Protein AF-A0A957P0T2-F1 (afdb_monomer)

Nearest PDB structures (foldseek):
  8tl0-assembly1_D  TM=8.606E-01  e=1.252E-02  Haliangium ochraceum
  8tl0-assembly1_C  TM=8.293E-01  e=1.173E-02  Haliangium ochraceum
  8tl0-assembly1_B  TM=8.306E-01  e=1.851E-02  Haliangium ochraceum
  8tl0-assembly1_A  TM=8.305E-01  e=2.251E-02  Haliangium ochraceum
  2p2c-assembly1_A  TM=4.752E-01  e=3.395E+00  Homo sapiens

Foldseek 3Di:
DDDDPDPVVVVLQVLQCVVLCVVCPDVSVVVVVVVQVVQVVVVAAAEAEDECVVPVVCVPDPLQSNADPVVGGRQCVDPRYHYYYDDPDPDDDDPDDDDFQQEEEEAEDFDPDPPDDGDPSVVVVVVVCVVCVVCVVVRNYDYDYQPDNDPVSVVVVCVVDPHDHYHYHDDDDDDDD

pLDDT: mean 87.26, std 12.0, range [36.38, 97.25]

Structure (mmCIF, N/CA/C/O backbone):
data_AF-A0A957P0T2-F1
#
_entry.id   AF-A0A957P0T2-F1
#
loop_
_atom_site.group_PDB
_atom_site.id
_atom_site.type_symbol
_atom_site.label_atom_id
_atom_site.label_alt_id
_atom_site.label_comp_id
_atom_site.label_asym_id
_atom_site.label_entity_id
_atom_site.label_seq_id
_atom_site.pdbx_PDB_ins_code
_atom_site.Cartn_x
_atom_site.Cartn_y
_atom_site.Cartn_z
_atom_site.occupancy
_atom_site.B_iso_or_equiv
_atom_site.auth_seq_id
_atom_site.auth_comp_id
_atom_site.auth_asym_id
_atom_site.auth_atom_id
_atom_site.pdbx_PDB_model_num
ATOM 1 N N . MET A 1 1 ? 15.183 8.575 6.238 1.00 36.38 1 MET A N 1
ATOM 2 C CA . MET A 1 1 ? 14.963 9.428 5.049 1.00 36.38 1 MET A CA 1
ATOM 3 C C . MET A 1 1 ? 16.075 9.098 4.054 1.00 36.38 1 MET A C 1
ATOM 5 O O . MET A 1 1 ? 17.221 9.409 4.344 1.00 36.38 1 MET A O 1
ATOM 9 N N . ARG A 1 2 ? 15.806 8.328 2.987 1.00 44.69 2 ARG A N 1
ATOM 10 C CA . ARG A 1 2 ? 16.851 7.905 2.027 1.00 44.69 2 ARG A CA 1
ATOM 11 C C . ARG A 1 2 ? 17.217 9.095 1.132 1.00 44.69 2 ARG A C 1
ATOM 13 O O . ARG A 1 2 ? 16.336 9.644 0.478 1.00 44.69 2 ARG A O 1
ATOM 20 N N . GLN A 1 3 ? 18.480 9.522 1.155 1.00 46.25 3 GLN A N 1
ATOM 21 C CA . GLN A 1 3 ? 18.969 10.659 0.370 1.00 46.25 3 GLN A CA 1
ATOM 22 C C . GLN A 1 3 ? 19.008 10.326 -1.130 1.00 46.25 3 GLN A C 1
ATOM 24 O O . GLN A 1 3 ? 19.421 9.235 -1.535 1.00 46.25 3 GLN A O 1
ATOM 29 N N . ILE A 1 4 ? 18.592 11.296 -1.946 1.00 52.66 4 ILE A N 1
ATOM 30 C CA . ILE A 1 4 ? 18.743 11.294 -3.404 1.00 52.66 4 ILE A CA 1
ATOM 31 C C . ILE A 1 4 ? 20.250 11.248 -3.711 1.00 52.66 4 ILE A C 1
ATOM 33 O O . ILE A 1 4 ? 20.987 12.115 -3.253 1.00 52.66 4 ILE A O 1
ATOM 37 N N . GLY A 1 5 ? 20.704 10.219 -4.437 1.00 61.25 5 GLY A N 1
ATOM 38 C CA . GLY A 1 5 ? 22.125 10.002 -4.765 1.00 61.25 5 GLY A CA 1
ATOM 39 C C . GLY A 1 5 ? 22.894 9.051 -3.835 1.00 61.25 5 GLY A C 1
ATOM 40 O O . GLY A 1 5 ? 24.103 8.908 -3.980 1.00 61.25 5 GLY A O 1
ATOM 41 N N . SER A 1 6 ? 22.218 8.390 -2.894 1.00 79.06 6 SER A N 1
ATOM 42 C CA . SER A 1 6 ? 22.826 7.344 -2.058 1.00 79.06 6 SER A CA 1
ATOM 43 C C . SER A 1 6 ? 23.202 6.085 -2.872 1.00 79.06 6 SER A C 1
ATOM 45 O O . SER A 1 6 ? 22.533 5.782 -3.867 1.00 79.06 6 SER A O 1
ATOM 47 N N . PRO A 1 7 ? 24.244 5.324 -2.477 1.00 82.12 7 PRO A N 1
ATOM 48 C CA . PRO A 1 7 ? 24.621 4.077 -3.153 1.00 82.12 7 PRO A CA 1
ATOM 49 C C . PRO A 1 7 ? 23.475 3.053 -3.177 1.00 82.12 7 PRO A C 1
ATOM 51 O O . PRO A 1 7 ? 23.324 2.313 -4.147 1.00 82.12 7 PRO A O 1
ATOM 54 N N . GLU A 1 8 ? 22.603 3.065 -2.169 1.00 86.75 8 GLU A N 1
ATOM 55 C CA . GLU A 1 8 ? 21.390 2.249 -2.123 1.00 86.75 8 GLU A CA 1
ATOM 56 C C . GLU A 1 8 ? 20.382 2.644 -3.210 1.00 86.75 8 GLU A C 1
ATOM 58 O O . GLU A 1 8 ? 19.729 1.776 -3.788 1.00 86.75 8 GLU A O 1
ATOM 63 N N . MET A 1 9 ? 20.258 3.940 -3.516 1.00 86.56 9 MET A N 1
ATOM 64 C CA . MET A 1 9 ? 19.399 4.418 -4.603 1.00 86.56 9 MET A CA 1
ATOM 65 C C . MET A 1 9 ? 19.949 3.997 -5.967 1.00 86.56 9 MET A C 1
ATOM 67 O O . MET A 1 9 ? 19.186 3.541 -6.813 1.00 86.56 9 MET A O 1
ATOM 71 N N . ALA A 1 10 ? 21.265 4.102 -6.173 1.00 89.62 10 ALA A N 1
ATOM 72 C CA . ALA A 1 10 ? 21.902 3.652 -7.409 1.00 89.62 10 ALA A CA 1
ATOM 73 C C . ALA A 1 10 ? 21.715 2.139 -7.620 1.00 89.62 10 ALA A C 1
ATOM 75 O O . ALA A 1 10 ? 21.344 1.707 -8.710 1.00 89.62 10 ALA A O 1
ATOM 76 N N . ALA A 1 11 ? 21.879 1.340 -6.559 1.00 92.38 11 ALA A N 1
ATOM 77 C CA . ALA A 1 11 ? 21.609 -0.095 -6.600 1.00 92.38 11 ALA A CA 1
ATOM 78 C C . ALA A 1 11 ? 20.136 -0.396 -6.933 1.00 92.38 11 ALA A C 1
ATOM 80 O O . ALA A 1 11 ? 19.857 -1.257 -7.768 1.00 92.38 11 ALA A O 1
ATOM 81 N N . ALA A 1 12 ? 19.192 0.343 -6.338 1.00 92.75 12 ALA A N 1
ATOM 82 C CA . ALA A 1 12 ? 17.767 0.202 -6.633 1.00 92.75 12 ALA A CA 1
ATOM 83 C C . ALA A 1 12 ? 17.428 0.572 -8.087 1.00 92.75 12 ALA A C 1
ATOM 85 O O . ALA A 1 12 ? 16.645 -0.130 -8.721 1.00 92.75 12 ALA A O 1
ATOM 86 N N . GLN A 1 13 ? 18.031 1.631 -8.637 1.00 94.69 13 GLN A N 1
ATOM 87 C CA . GLN A 1 13 ? 17.855 2.016 -10.041 1.00 94.69 13 GLN A CA 1
ATOM 88 C C . GLN A 1 13 ? 18.429 0.966 -10.994 1.00 94.69 13 GLN A C 1
ATOM 90 O O . GLN A 1 13 ? 17.770 0.604 -11.962 1.00 94.69 13 GLN A O 1
ATOM 95 N N . GLN A 1 14 ? 19.623 0.437 -10.713 1.00 95.44 14 GLN A N 1
ATOM 96 C CA . GLN A 1 14 ? 20.255 -0.580 -11.555 1.00 95.44 14 GLN A CA 1
ATOM 97 C C . GLN A 1 14 ? 19.461 -1.893 -11.557 1.00 95.44 14 GLN A C 1
ATOM 99 O O . GLN A 1 14 ? 19.170 -2.452 -12.619 1.00 95.44 14 GLN A O 1
ATOM 104 N N . PHE A 1 15 ? 19.073 -2.369 -10.370 1.00 95.81 15 PHE A N 1
ATOM 105 C CA . PHE A 1 15 ? 18.194 -3.528 -10.232 1.00 95.81 15 PHE A CA 1
ATOM 106 C C . PHE A 1 15 ? 16.857 -3.280 -10.941 1.00 95.81 15 PHE A C 1
ATOM 108 O O . PHE A 1 15 ? 16.389 -4.104 -11.724 1.00 95.81 15 PHE A O 1
ATOM 115 N N . GLY A 1 16 ? 16.271 -2.109 -10.699 1.00 96.00 16 GLY A N 1
ATOM 116 C CA . GLY A 1 16 ? 14.993 -1.691 -11.243 1.00 96.00 16 GLY A CA 1
ATOM 117 C C . GLY A 1 16 ? 14.950 -1.600 -12.761 1.00 96.00 16 GLY A C 1
ATOM 118 O O . GLY A 1 16 ? 13.964 -2.019 -13.364 1.00 96.00 16 GLY A O 1
ATOM 119 N N . ALA A 1 17 ? 16.020 -1.088 -13.373 1.00 96.12 17 ALA A N 1
ATOM 120 C CA . ALA A 1 17 ? 16.176 -1.007 -14.821 1.00 96.12 17 ALA A CA 1
ATOM 121 C C . ALA A 1 17 ? 16.253 -2.409 -15.430 1.00 96.12 17 ALA A C 1
ATOM 123 O O . ALA A 1 17 ? 15.542 -2.711 -16.383 1.00 96.12 17 ALA A O 1
ATOM 124 N N . THR A 1 18 ? 17.037 -3.296 -14.807 1.00 96.25 18 THR A N 1
ATOM 125 C CA . THR A 1 18 ? 17.137 -4.699 -15.228 1.00 96.25 18 THR A CA 1
ATOM 126 C C . THR A 1 18 ? 15.769 -5.382 -15.153 1.00 96.25 18 THR A C 1
ATOM 128 O O . THR A 1 18 ? 15.339 -6.017 -16.112 1.00 96.25 18 THR A O 1
ATOM 131 N N . LEU A 1 19 ? 15.041 -5.214 -14.042 1.00 95.50 19 LEU A N 1
ATOM 132 C CA . LEU A 1 19 ? 13.692 -5.760 -13.886 1.00 95.50 19 LEU A CA 1
ATOM 133 C C . LEU A 1 19 ? 12.727 -5.192 -14.939 1.00 95.50 19 LEU A C 1
ATOM 135 O O . LEU A 1 19 ? 11.947 -5.941 -15.524 1.00 95.50 19 LEU A O 1
ATOM 139 N N . PHE A 1 20 ? 12.793 -3.887 -15.209 1.00 95.25 20 PHE A N 1
ATOM 140 C CA . PHE A 1 20 ? 11.969 -3.233 -16.221 1.00 95.25 20 PHE A CA 1
ATOM 141 C C . PHE A 1 20 ? 12.231 -3.805 -17.617 1.00 95.25 20 PHE A C 1
ATOM 143 O O . PHE A 1 20 ? 11.281 -4.144 -18.317 1.00 95.25 20 PHE A O 1
ATOM 150 N N . GLU A 1 21 ? 13.492 -3.971 -18.011 1.00 94.25 21 GLU A N 1
ATOM 151 C CA . GLU A 1 21 ? 13.865 -4.544 -19.308 1.00 94.25 21 GLU A CA 1
ATOM 152 C C . GLU A 1 21 ? 13.378 -5.988 -19.471 1.00 94.25 21 GLU A C 1
ATOM 154 O O . GLU A 1 21 ? 12.895 -6.352 -20.543 1.00 94.25 21 GLU A O 1
ATOM 159 N N . GLN A 1 22 ? 13.434 -6.800 -18.408 1.00 94.19 22 GLN A N 1
ATOM 160 C CA . GLN A 1 22 ? 12.911 -8.171 -18.440 1.00 94.19 22 GLN A CA 1
ATOM 161 C C . GLN A 1 22 ? 11.385 -8.212 -18.601 1.00 94.19 22 GLN A C 1
ATOM 163 O O . GLN A 1 22 ? 10.859 -9.079 -19.296 1.00 94.19 22 GLN A O 1
ATOM 168 N N . VAL A 1 23 ? 10.661 -7.275 -17.983 1.00 92.75 23 VAL A N 1
ATOM 169 C CA . VAL A 1 23 ? 9.189 -7.225 -18.038 1.00 92.75 23 VAL A CA 1
ATOM 170 C C . VAL A 1 23 ? 8.684 -6.603 -19.337 1.00 92.75 23 VAL A C 1
ATOM 172 O O . VAL A 1 23 ? 7.712 -7.078 -19.922 1.00 92.75 23 VAL A O 1
ATOM 175 N N . PHE A 1 24 ? 9.324 -5.525 -19.784 1.00 93.62 24 PHE A N 1
ATOM 176 C CA . PHE A 1 24 ? 8.878 -4.710 -20.910 1.00 93.62 24 PHE A CA 1
ATOM 177 C C . PHE A 1 24 ? 9.702 -4.948 -22.182 1.00 93.62 24 PHE A C 1
ATOM 179 O O . PHE A 1 24 ? 9.611 -4.164 -23.116 1.00 93.62 24 PHE A O 1
ATOM 186 N N . GLY A 1 25 ? 10.467 -6.034 -22.280 1.00 90.69 25 GLY A N 1
ATOM 187 C CA . GLY A 1 25 ? 11.346 -6.297 -23.421 1.00 90.69 25 GLY A CA 1
ATOM 188 C C . GLY A 1 25 ? 10.691 -6.122 -24.804 1.00 90.69 25 GLY A C 1
ATOM 189 O O . GLY A 1 25 ? 9.582 -6.592 -25.078 1.00 90.69 25 GLY A O 1
ATOM 190 N N . GLY A 1 26 ? 11.408 -5.446 -25.705 1.00 90.62 26 GLY A N 1
ATOM 191 C CA . GLY A 1 26 ? 11.041 -5.322 -27.115 1.00 90.62 26 GLY A CA 1
ATOM 192 C C . GLY A 1 26 ? 9.716 -4.570 -27.353 1.00 90.62 26 GLY A C 1
ATOM 193 O O . GLY A 1 26 ? 9.524 -3.477 -26.818 1.00 90.62 26 GLY A O 1
ATOM 194 N N . PRO A 1 27 ? 8.784 -5.109 -28.168 1.00 93.75 27 PRO A N 1
ATOM 195 C CA . PRO A 1 27 ? 7.541 -4.414 -28.526 1.00 93.75 27 PRO A CA 1
ATOM 196 C C . PRO A 1 27 ? 6.642 -4.042 -27.338 1.00 93.75 27 PRO A C 1
ATOM 198 O O . PRO A 1 27 ? 5.800 -3.147 -27.465 1.00 93.75 27 PRO A O 1
ATOM 201 N N . VAL A 1 28 ? 6.800 -4.719 -26.196 1.00 94.12 28 VAL A N 1
ATOM 202 C CA . VAL A 1 28 ? 5.997 -4.483 -24.991 1.00 94.12 28 VAL A CA 1
ATOM 203 C C . VAL A 1 28 ? 6.292 -3.101 -24.404 1.00 94.12 28 VAL A C 1
ATOM 205 O O . VAL A 1 28 ? 5.344 -2.375 -24.111 1.00 94.12 28 VAL A O 1
ATOM 208 N N . GLN A 1 29 ? 7.559 -2.681 -24.324 1.00 93.12 29 GLN A N 1
ATOM 209 C CA . GLN A 1 29 ? 7.949 -1.338 -23.873 1.00 93.12 29 GLN A CA 1
ATOM 210 C C . GLN A 1 29 ? 7.328 -0.262 -24.758 1.00 93.12 29 GLN A C 1
ATOM 212 O O . GLN A 1 29 ? 6.685 0.656 -24.254 1.00 93.12 29 GLN A O 1
ATOM 217 N N . SER A 1 30 ? 7.435 -0.403 -26.084 1.00 92.44 30 SER A N 1
ATOM 218 C CA . SER A 1 30 ? 6.837 0.561 -27.013 1.00 92.44 30 SER A CA 1
ATOM 219 C C . SER A 1 30 ? 5.313 0.624 -26.875 1.00 92.44 30 SER A C 1
ATOM 221 O O . SER A 1 30 ? 4.724 1.700 -26.947 1.00 92.44 30 SER A O 1
ATOM 223 N N . CYS A 1 31 ? 4.654 -0.520 -26.672 1.00 94.88 31 CYS A N 1
ATOM 224 C CA . CYS A 1 31 ? 3.215 -0.571 -26.426 1.00 94.88 31 CYS A CA 1
ATOM 225 C C . CYS A 1 31 ? 2.838 0.118 -25.106 1.00 94.88 31 CYS A C 1
ATOM 227 O O . CYS A 1 31 ? 1.886 0.902 -25.068 1.00 94.88 31 CYS A O 1
ATOM 229 N N . PHE A 1 32 ? 3.606 -0.130 -24.046 1.00 93.31 32 PHE A N 1
ATOM 230 C CA . PHE A 1 32 ? 3.415 0.480 -22.737 1.00 93.31 32 PHE A CA 1
ATOM 231 C C . PHE A 1 32 ? 3.559 2.004 -22.799 1.00 93.31 32 PHE A C 1
ATOM 233 O O . PHE A 1 32 ? 2.645 2.712 -22.378 1.00 93.31 32 PHE A O 1
ATOM 240 N N . HIS A 1 33 ? 4.634 2.518 -23.403 1.00 92.31 33 HIS A N 1
ATOM 241 C CA . HIS A 1 33 ? 4.849 3.961 -23.558 1.00 92.31 33 HIS A CA 1
ATOM 242 C C . HIS A 1 33 ? 3.744 4.629 -24.382 1.00 92.31 33 HIS A C 1
ATOM 244 O O . HIS A 1 33 ? 3.163 5.612 -23.930 1.00 92.31 33 HIS A O 1
ATOM 250 N N . ARG A 1 34 ? 3.340 4.037 -25.515 1.00 93.94 34 ARG A N 1
ATOM 251 C CA . ARG A 1 34 ? 2.195 4.550 -26.293 1.00 93.94 34 ARG A CA 1
ATOM 252 C C . ARG A 1 34 ? 0.893 4.555 -25.494 1.00 93.94 34 ARG A C 1
ATOM 254 O O . ARG A 1 34 ? 0.106 5.490 -25.613 1.00 93.94 34 ARG A O 1
ATOM 261 N N . SER A 1 35 ? 0.663 3.528 -24.677 1.00 94.69 35 SER A N 1
ATOM 262 C CA . SER A 1 35 ? -0.524 3.450 -23.819 1.00 94.69 35 SER A CA 1
ATOM 263 C C . SER A 1 35 ? -0.524 4.556 -22.762 1.00 94.69 35 SER A C 1
ATOM 265 O O . SER A 1 35 ? -1.571 5.151 -22.505 1.00 94.69 35 SER A O 1
ATOM 267 N N . LEU A 1 36 ? 0.639 4.862 -22.175 1.00 92.44 36 LEU A N 1
ATOM 268 C CA . LEU A 1 36 ? 0.795 5.979 -21.241 1.00 92.44 36 LEU A CA 1
ATOM 269 C C . LEU A 1 36 ? 0.493 7.319 -21.913 1.00 92.44 36 LEU A C 1
ATOM 271 O O . LEU A 1 36 ? -0.276 8.107 -21.366 1.00 92.44 36 LEU A O 1
ATOM 275 N N . ASP A 1 37 ? 1.052 7.566 -23.096 1.00 92.62 37 ASP A N 1
ATOM 276 C CA . ASP A 1 37 ? 0.844 8.821 -23.822 1.00 92.62 37 ASP A CA 1
ATOM 277 C C . ASP A 1 37 ? -0.624 9.015 -24.207 1.00 92.62 37 ASP A C 1
ATOM 279 O O . ASP A 1 37 ? -1.201 10.078 -23.967 1.00 92.62 37 ASP A O 1
ATOM 283 N N . GLN A 1 38 ? -1.268 7.964 -24.719 1.00 96.12 38 GLN A N 1
ATOM 284 C CA . GLN A 1 38 ? -2.686 7.999 -25.062 1.00 96.12 38 GLN A CA 1
ATOM 285 C C . GLN A 1 38 ? -3.574 8.225 -23.828 1.00 96.12 38 GLN A C 1
ATOM 287 O O . GLN A 1 38 ? -4.517 9.015 -23.885 1.00 96.12 38 GLN A O 1
ATOM 292 N N . ALA A 1 39 ? -3.290 7.559 -22.704 1.00 95.06 39 ALA A N 1
ATOM 293 C CA . ALA A 1 39 ? -4.052 7.753 -21.472 1.00 95.06 39 ALA A CA 1
ATOM 294 C C . ALA A 1 39 ? -3.896 9.184 -20.933 1.00 95.06 39 ALA A C 1
ATOM 296 O O . ALA A 1 39 ? -4.894 9.815 -20.578 1.00 95.06 39 ALA A O 1
ATOM 297 N N . ARG A 1 40 ? -2.671 9.728 -20.953 1.00 91.44 40 ARG A N 1
ATOM 298 C CA . ARG A 1 40 ? -2.376 11.106 -20.530 1.00 91.44 40 ARG A CA 1
ATOM 299 C C . ARG A 1 40 ? -3.141 12.138 -21.351 1.00 91.44 40 ARG A C 1
ATOM 301 O O . ARG A 1 40 ? -3.724 13.046 -20.766 1.00 91.44 40 ARG A O 1
ATOM 308 N N . GLN A 1 41 ? -3.211 11.974 -22.675 1.00 94.25 41 GLN A N 1
ATOM 309 C CA . GLN A 1 41 ? -3.990 12.861 -23.555 1.00 94.25 41 GLN A CA 1
ATOM 310 C C . GLN A 1 41 ? -5.484 12.900 -23.198 1.00 94.25 41 GLN A C 1
ATOM 312 O O . GLN A 1 41 ? -6.163 13.883 -23.477 1.00 94.25 41 GLN A O 1
ATOM 317 N N . GLN A 1 42 ? -5.996 11.849 -22.557 1.00 94.94 42 GLN A N 1
ATOM 318 C CA . GLN A 1 42 ? -7.388 11.740 -22.119 1.00 94.94 42 GLN A CA 1
ATOM 319 C C . GLN A 1 42 ? -7.582 12.107 -20.638 1.00 94.94 42 GLN A C 1
ATOM 321 O O . GLN A 1 42 ? -8.675 11.915 -20.108 1.00 94.94 42 GLN A O 1
ATOM 326 N N . GLY A 1 43 ? -6.539 12.576 -19.943 1.00 92.81 43 GLY A N 1
ATOM 327 C CA . GLY A 1 43 ? -6.584 12.830 -18.499 1.00 92.81 43 GLY A CA 1
ATOM 328 C C . GLY A 1 43 ? -6.756 11.559 -17.657 1.00 92.81 43 GLY A C 1
ATOM 329 O O . GLY A 1 43 ? -7.306 11.612 -16.559 1.00 92.81 43 GLY A O 1
ATOM 330 N N . ARG A 1 44 ? -6.330 10.398 -18.171 1.00 93.56 44 ARG A N 1
ATOM 331 C CA . ARG A 1 44 ? -6.447 9.082 -17.524 1.00 93.56 44 ARG A CA 1
ATOM 332 C C . ARG A 1 44 ? -5.071 8.496 -17.206 1.00 93.56 44 ARG A C 1
ATOM 334 O O . ARG A 1 44 ? -4.045 8.947 -17.705 1.00 93.56 44 ARG A O 1
ATOM 341 N N . GLY A 1 45 ? -5.066 7.461 -16.370 1.00 91.75 45 GLY A N 1
ATOM 342 C CA . GLY A 1 45 ? -3.884 6.665 -16.038 1.00 91.75 45 GLY A CA 1
ATOM 343 C C . GLY A 1 45 ? -3.909 5.260 -16.645 1.00 91.75 45 GLY A C 1
ATOM 344 O O . GLY A 1 45 ? -4.959 4.782 -17.085 1.00 91.75 45 GLY A O 1
ATOM 345 N N . VAL A 1 46 ? -2.763 4.579 -1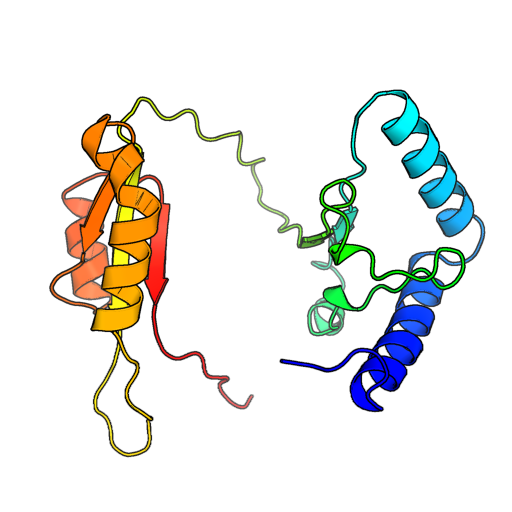6.617 1.00 92.62 46 VAL A N 1
ATOM 346 C CA . VAL A 1 46 ? -2.613 3.168 -17.007 1.00 92.62 46 VAL A CA 1
ATOM 347 C C . VAL A 1 46 ? -2.301 2.345 -15.765 1.00 92.62 46 VAL A C 1
ATOM 349 O O . VAL A 1 46 ? -1.222 2.436 -15.195 1.00 92.62 46 VAL A O 1
ATOM 352 N N . ARG A 1 47 ? -3.234 1.493 -15.343 1.00 91.56 47 ARG A N 1
ATOM 353 C CA . ARG A 1 47 ? -3.014 0.595 -14.203 1.00 91.56 47 ARG A CA 1
ATOM 354 C C . ARG A 1 47 ? -2.256 -0.656 -14.642 1.00 91.56 47 ARG A C 1
ATOM 356 O O . ARG A 1 47 ? -2.771 -1.428 -15.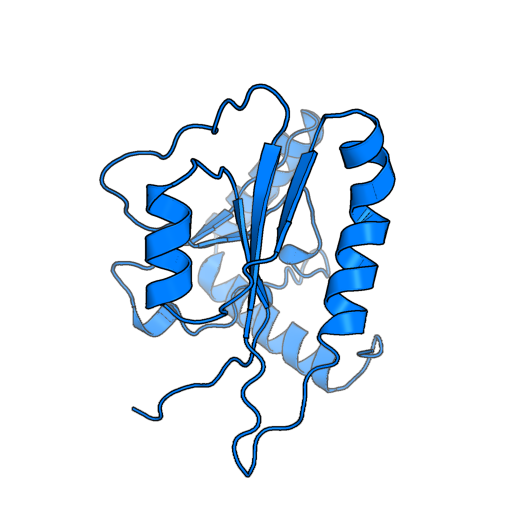449 1.00 91.56 47 ARG A O 1
ATOM 363 N N . LEU A 1 48 ? -1.092 -0.898 -14.044 1.00 90.88 48 LEU A N 1
ATOM 364 C CA . LEU A 1 48 ? -0.316 -2.120 -14.242 1.00 90.88 48 LEU A CA 1
ATOM 365 C C . LEU A 1 48 ? -0.762 -3.188 -13.244 1.00 90.88 48 LEU A C 1
ATOM 367 O O . LEU A 1 48 ? -0.760 -2.968 -12.033 1.00 90.88 48 LEU A O 1
ATOM 371 N N . ARG A 1 49 ? -1.169 -4.353 -13.753 1.00 90.56 49 ARG A N 1
ATOM 372 C CA . ARG A 1 49 ? -1.634 -5.488 -12.946 1.00 90.56 49 ARG A CA 1
ATOM 373 C C . ARG A 1 49 ? -0.664 -6.650 -13.094 1.00 90.56 49 ARG A C 1
ATOM 375 O O . ARG A 1 49 ? -0.564 -7.226 -14.171 1.00 90.56 49 ARG A O 1
ATOM 382 N N . LEU A 1 50 ? 0.003 -7.008 -12.005 1.00 89.12 50 LEU A N 1
ATOM 383 C CA . LEU A 1 50 ? 0.887 -8.166 -11.934 1.00 89.12 50 LEU A CA 1
ATOM 384 C C . LEU A 1 50 ? 0.069 -9.398 -11.567 1.00 89.12 50 LEU A C 1
ATOM 386 O O . LEU A 1 50 ? -0.399 -9.515 -10.435 1.00 89.12 50 LEU A O 1
ATOM 390 N N . ARG A 1 51 ? -0.114 -10.305 -12.522 1.00 89.25 51 ARG A N 1
ATOM 391 C CA . ARG A 1 51 ? -0.730 -11.612 -12.292 1.00 89.25 51 ARG A CA 1
ATOM 392 C C . ARG A 1 51 ? 0.385 -12.648 -12.200 1.00 89.25 51 ARG A C 1
ATOM 394 O O . ARG A 1 51 ? 0.977 -12.991 -13.215 1.00 89.25 51 ARG A O 1
ATOM 401 N N . LEU A 1 52 ? 0.685 -13.089 -10.982 1.00 88.88 52 LEU A N 1
ATOM 402 C CA . LEU A 1 52 ? 1.833 -13.957 -10.684 1.00 88.88 52 LEU A CA 1
ATOM 403 C C . LEU A 1 52 ? 1.415 -15.348 -10.184 1.00 88.88 52 LEU A C 1
ATOM 405 O O . LEU A 1 52 ? 2.265 -16.113 -9.747 1.00 88.88 52 LEU A O 1
ATOM 409 N N . THR A 1 53 ? 0.122 -15.687 -10.248 1.00 84.81 53 THR A N 1
ATOM 410 C CA . THR A 1 53 ? -0.427 -16.966 -9.761 1.00 84.81 53 THR A CA 1
ATOM 411 C C . THR A 1 53 ? 0.303 -18.181 -10.339 1.00 84.81 53 THR A C 1
ATOM 413 O O . THR A 1 53 ? 0.580 -19.130 -9.614 1.00 84.81 53 THR A O 1
ATOM 416 N N . ASP A 1 54 ? 0.667 -18.122 -11.622 1.00 86.31 54 ASP A N 1
ATOM 417 C CA . ASP A 1 54 ? 1.342 -19.215 -12.333 1.00 86.31 54 ASP A CA 1
ATOM 418 C C . ASP A 1 54 ? 2.873 -19.221 -12.124 1.00 86.31 54 ASP A C 1
ATOM 420 O O . ASP A 1 54 ? 3.568 -20.110 -12.612 1.00 86.31 54 ASP A O 1
ATOM 424 N N . ALA A 1 55 ? 3.417 -18.232 -11.406 1.00 88.19 55 ALA A N 1
ATOM 425 C CA . ALA A 1 55 ? 4.848 -18.061 -11.160 1.00 88.19 55 ALA A CA 1
ATOM 426 C C . ALA A 1 55 ? 5.105 -17.538 -9.731 1.00 88.19 55 ALA A C 1
ATOM 428 O O . ALA A 1 55 ? 5.576 -16.409 -9.552 1.00 88.19 55 ALA A O 1
ATOM 429 N N . PRO A 1 56 ? 4.808 -18.342 -8.690 1.00 83.94 56 PRO A N 1
ATOM 430 C CA . PRO A 1 56 ? 4.836 -17.889 -7.300 1.00 83.94 56 PRO A CA 1
ATOM 431 C C . PRO A 1 56 ? 6.218 -17.400 -6.856 1.00 83.94 56 PRO A C 1
ATOM 433 O O . PRO A 1 56 ? 6.293 -16.453 -6.080 1.00 83.94 56 PRO A O 1
ATOM 436 N N . THR A 1 57 ? 7.300 -17.955 -7.410 1.00 87.56 57 THR A N 1
ATOM 437 C CA . THR A 1 57 ? 8.685 -17.525 -7.144 1.00 87.56 57 THR A CA 1
ATOM 438 C C . THR A 1 57 ? 8.967 -16.073 -7.537 1.00 87.56 57 THR A C 1
ATOM 440 O O . THR A 1 57 ? 9.898 -15.470 -7.016 1.00 87.56 57 THR A O 1
ATOM 443 N N . LEU A 1 58 ? 8.167 -15.482 -8.432 1.00 89.88 58 LEU A N 1
ATOM 444 C CA . LEU A 1 58 ? 8.295 -14.078 -8.826 1.00 89.88 58 LEU A CA 1
ATOM 445 C C . LEU A 1 58 ? 7.549 -13.126 -7.875 1.00 89.88 58 LEU A C 1
ATOM 447 O O . LEU A 1 58 ? 7.675 -11.907 -7.991 1.00 89.88 58 LEU A O 1
ATOM 451 N N . THR A 1 59 ? 6.766 -13.649 -6.928 1.00 86.38 59 THR A N 1
ATOM 452 C CA . THR A 1 59 ? 5.998 -12.841 -5.963 1.00 86.38 59 THR A CA 1
ATOM 453 C C . THR A 1 59 ? 6.909 -12.005 -5.070 1.00 86.38 59 THR A C 1
ATOM 455 O O . THR A 1 59 ? 6.585 -10.845 -4.788 1.00 86.38 59 THR A O 1
ATOM 458 N N . ASP A 1 60 ? 8.053 -12.583 -4.701 1.00 87.25 60 ASP A N 1
ATOM 459 C CA . ASP A 1 60 ? 9.034 -12.019 -3.771 1.00 87.25 60 ASP A CA 1
ATOM 460 C C . ASP A 1 60 ? 9.934 -10.958 -4.411 1.00 87.25 60 ASP A C 1
ATOM 462 O O . ASP A 1 60 ? 10.686 -10.274 -3.715 1.00 87.25 60 ASP A O 1
ATOM 466 N N . LEU A 1 61 ? 9.854 -10.779 -5.734 1.00 91.06 61 LEU A N 1
ATOM 467 C CA . LEU A 1 61 ? 10.570 -9.698 -6.395 1.00 91.06 61 LEU A CA 1
ATOM 468 C C . LEU A 1 61 ? 10.012 -8.334 -5.943 1.00 91.06 61 LEU A C 1
ATOM 470 O O . LEU A 1 61 ? 8.790 -8.165 -5.845 1.00 91.06 61 LEU A O 1
ATOM 474 N N . PRO A 1 62 ? 10.884 -7.338 -5.701 1.00 92.00 62 PRO A N 1
ATOM 475 C CA . PRO A 1 62 ? 10.474 -5.999 -5.294 1.00 92.00 62 PRO A CA 1
ATOM 476 C C . PRO A 1 62 ? 10.012 -5.206 -6.520 1.00 92.00 62 PRO A C 1
ATOM 478 O O . PRO A 1 62 ? 10.725 -4.363 -7.069 1.00 92.00 62 PRO A O 1
ATOM 481 N N . TRP A 1 63 ? 8.808 -5.516 -6.995 1.00 93.00 63 TRP A N 1
ATOM 482 C CA . TRP A 1 63 ? 8.207 -4.905 -8.182 1.00 93.00 63 TRP A CA 1
ATOM 483 C C . TRP A 1 63 ? 8.076 -3.383 -8.087 1.00 93.00 63 TRP A C 1
ATOM 485 O O . TRP A 1 63 ? 8.022 -2.700 -9.109 1.00 93.00 63 TRP A O 1
ATOM 495 N N . GLU A 1 64 ? 8.064 -2.839 -6.871 1.00 91.69 64 GLU A N 1
ATOM 496 C CA . GLU A 1 64 ? 8.126 -1.407 -6.607 1.00 91.69 64 GLU A CA 1
ATOM 497 C C . GLU A 1 64 ? 9.379 -0.727 -7.172 1.00 91.69 64 GLU A C 1
ATOM 499 O O . GLU A 1 64 ? 9.357 0.475 -7.424 1.00 91.69 64 GLU A O 1
ATOM 504 N N . PHE A 1 65 ? 10.450 -1.481 -7.427 1.00 94.31 65 PHE A N 1
ATOM 505 C CA . PHE A 1 65 ? 11.659 -0.955 -8.045 1.00 94.31 65 PHE A CA 1
ATOM 506 C C . PHE A 1 65 ? 11.618 -0.933 -9.569 1.00 94.31 65 PHE A C 1
ATOM 508 O O . PHE A 1 65 ? 12.612 -0.529 -10.153 1.00 94.31 65 PHE A O 1
ATOM 515 N N . LEU A 1 66 ? 10.511 -1.285 -10.237 1.00 94.88 66 LEU A N 1
ATOM 516 C CA . LEU A 1 66 ? 10.391 -1.109 -11.691 1.00 94.88 66 LEU A CA 1
ATOM 517 C C . LEU A 1 66 ? 10.761 0.325 -12.097 1.00 94.88 66 LEU A C 1
ATOM 519 O O . LEU A 1 66 ? 10.029 1.277 -11.808 1.00 94.88 66 LEU A O 1
ATOM 523 N N . PHE A 1 67 ? 11.907 0.460 -12.762 1.00 95.25 67 PHE A N 1
ATOM 524 C CA . PHE A 1 67 ? 12.521 1.740 -13.085 1.00 95.25 67 PHE A CA 1
ATOM 525 C C . PHE A 1 67 ? 12.600 1.902 -14.597 1.00 95.25 67 PHE A C 1
ATOM 527 O O . PHE A 1 67 ? 13.285 1.147 -15.284 1.00 95.25 67 PHE A O 1
ATOM 534 N N . ASP A 1 68 ? 11.891 2.900 -15.112 1.00 93.12 68 ASP A N 1
ATOM 535 C CA . ASP A 1 68 ? 11.956 3.260 -16.519 1.00 93.12 68 ASP A CA 1
ATOM 536 C C . ASP A 1 68 ? 13.190 4.136 -16.742 1.00 93.12 68 ASP A C 1
ATOM 538 O O . ASP A 1 68 ? 13.176 5.335 -16.452 1.00 93.12 68 ASP A O 1
ATOM 542 N N . ALA A 1 69 ? 14.265 3.529 -17.247 1.00 91.56 69 ALA A N 1
ATOM 543 C CA . ALA A 1 69 ? 15.526 4.219 -17.500 1.00 91.56 69 ALA A CA 1
ATOM 544 C C . ALA A 1 69 ? 15.412 5.303 -18.585 1.00 91.56 69 ALA A C 1
ATOM 546 O O . ALA A 1 69 ? 16.123 6.303 -18.518 1.00 91.56 69 ALA A O 1
ATOM 547 N N . VAL A 1 70 ? 14.493 5.151 -19.548 1.00 88.94 70 VAL A N 1
ATOM 548 C CA . VAL A 1 70 ? 14.269 6.146 -20.612 1.00 88.94 70 VAL A CA 1
ATOM 549 C C . VAL A 1 70 ? 13.684 7.426 -20.022 1.00 88.94 70 VAL A C 1
ATOM 551 O O . VAL A 1 70 ? 14.085 8.529 -20.386 1.00 88.94 70 VAL A O 1
ATOM 554 N N . HIS A 1 71 ? 12.759 7.278 -19.076 1.00 88.31 71 HIS A N 1
ATOM 555 C CA . HIS A 1 71 ? 12.072 8.392 -18.426 1.00 88.31 71 HIS A CA 1
ATOM 556 C C . HIS A 1 71 ? 12.616 8.714 -17.025 1.00 88.31 71 HIS A C 1
ATOM 558 O O . HIS A 1 71 ? 12.004 9.506 -16.308 1.00 88.31 71 HIS A O 1
ATOM 564 N N . ASN A 1 72 ? 13.723 8.084 -16.625 1.00 91.00 72 ASN A N 1
ATOM 565 C CA . ASN A 1 72 ? 14.446 8.279 -15.369 1.00 91.00 72 ASN A CA 1
ATOM 566 C C . ASN A 1 72 ? 13.555 8.322 -14.106 1.00 91.00 72 ASN A C 1
ATOM 568 O O . ASN A 1 72 ? 13.696 9.213 -13.265 1.00 91.00 72 ASN A O 1
ATOM 572 N N . HIS A 1 73 ? 12.610 7.386 -13.963 1.00 91.25 73 HIS A N 1
ATOM 573 C CA . HIS A 1 73 ? 11.747 7.322 -12.775 1.00 91.25 73 HIS A CA 1
ATOM 574 C C . HIS A 1 73 ? 11.296 5.899 -12.428 1.00 91.25 73 HIS A C 1
ATOM 576 O O . HIS A 1 73 ? 11.155 5.034 -13.290 1.00 91.25 73 HIS A O 1
ATOM 582 N N . PHE A 1 74 ? 11.005 5.676 -11.143 1.00 93.38 74 PHE A N 1
ATOM 583 C CA . PHE A 1 74 ? 10.290 4.484 -10.691 1.00 93.38 74 PHE A CA 1
ATOM 584 C C . PHE A 1 74 ? 8.807 4.607 -11.032 1.00 93.38 74 PHE A C 1
ATOM 586 O O . PHE A 1 74 ? 8.184 5.623 -10.716 1.00 93.38 74 PHE A O 1
ATOM 593 N N . LEU A 1 75 ? 8.214 3.561 -11.612 1.00 91.38 75 LEU A N 1
ATOM 594 C CA . LEU A 1 75 ? 6.807 3.589 -12.030 1.00 91.38 75 LEU A CA 1
ATOM 595 C C . LEU A 1 75 ? 5.855 3.881 -10.861 1.00 91.38 75 LEU A C 1
ATOM 597 O O . LEU A 1 75 ? 4.872 4.602 -11.029 1.00 91.38 75 LEU A O 1
ATOM 601 N N . ILE A 1 76 ? 6.186 3.393 -9.660 1.00 88.06 76 ILE A N 1
ATOM 602 C CA . ILE A 1 76 ? 5.391 3.595 -8.439 1.00 88.06 76 ILE A CA 1
ATOM 603 C C . ILE A 1 76 ? 5.272 5.056 -7.994 1.00 88.06 76 ILE A C 1
ATOM 605 O O . ILE A 1 76 ? 4.398 5.374 -7.193 1.00 88.06 76 ILE A O 1
ATOM 609 N N . TYR A 1 77 ? 6.135 5.952 -8.481 1.00 88.88 77 TYR A N 1
ATOM 610 C CA . TYR A 1 77 ? 6.059 7.373 -8.136 1.00 88.88 77 TYR A CA 1
ATOM 611 C C . TYR A 1 77 ? 4.939 8.090 -8.892 1.00 88.88 77 TYR A C 1
ATOM 613 O O . TYR A 1 77 ? 4.580 9.214 -8.545 1.00 88.88 77 TYR A O 1
ATOM 621 N N . SER A 1 78 ? 4.358 7.449 -9.908 1.00 86.38 78 SER A N 1
ATOM 622 C CA . SER A 1 78 ? 3.233 8.000 -10.646 1.00 86.38 78 SER A CA 1
ATOM 623 C C . SER A 1 78 ? 1.902 7.522 -10.074 1.00 86.38 78 SER A C 1
ATOM 625 O O . SER A 1 78 ? 1.552 6.347 -10.161 1.00 86.38 78 SER A O 1
ATOM 627 N N . THR A 1 79 ? 1.081 8.460 -9.601 1.00 84.69 79 THR A N 1
ATOM 628 C CA . THR A 1 79 ? -0.330 8.190 -9.265 1.00 84.69 79 THR A CA 1
ATOM 629 C C . THR A 1 79 ? -1.170 7.813 -10.492 1.00 84.69 79 THR A C 1
ATOM 631 O O . THR A 1 79 ? -2.236 7.215 -10.349 1.00 84.69 79 THR A O 1
ATOM 634 N N . TYR A 1 80 ? -0.682 8.110 -11.701 1.00 86.44 80 TYR A N 1
ATOM 635 C CA . TYR A 1 80 ? -1.309 7.743 -12.971 1.00 86.44 80 TYR A CA 1
ATOM 636 C C . TYR A 1 80 ? -0.910 6.347 -13.458 1.00 86.44 80 TYR A C 1
ATOM 638 O O . TYR A 1 80 ? -1.576 5.816 -14.347 1.00 86.44 80 TYR A O 1
ATOM 646 N N . THR A 1 81 ? 0.118 5.732 -12.868 1.00 90.69 81 THR A N 1
ATOM 647 C CA . THR A 1 81 ? 0.570 4.383 -13.234 1.00 90.69 81 THR A CA 1
ATOM 648 C C . THR A 1 81 ? 0.614 3.458 -12.015 1.00 90.69 81 THR A C 1
ATOM 650 O O . THR A 1 81 ? 1.677 2.955 -11.652 1.00 90.69 81 THR A O 1
ATOM 653 N N . PRO A 1 82 ? -0.528 3.214 -11.339 1.00 90.31 82 PRO A N 1
ATOM 654 C CA . PRO A 1 82 ? -0.535 2.374 -10.152 1.00 90.31 82 PRO A CA 1
ATOM 655 C C . PRO A 1 82 ? -0.170 0.931 -10.510 1.00 90.31 82 PRO A C 1
ATOM 657 O O . PRO A 1 82 ? -0.797 0.311 -11.377 1.00 90.31 82 PRO A O 1
ATOM 660 N N . LEU A 1 83 ? 0.817 0.396 -9.794 1.00 91.19 83 LEU A N 1
ATOM 661 C CA . LEU A 1 83 ? 1.231 -0.999 -9.859 1.00 91.19 83 LEU A CA 1
ATOM 662 C C . LEU A 1 83 ? 0.487 -1.803 -8.792 1.00 91.19 83 LEU A C 1
ATOM 664 O O . LEU A 1 83 ? 0.575 -1.498 -7.604 1.00 91.19 83 LEU A O 1
ATOM 668 N N . VAL A 1 84 ? -0.256 -2.829 -9.204 1.00 88.81 84 VAL A N 1
ATOM 669 C CA . VAL A 1 84 ? -1.035 -3.667 -8.285 1.00 88.81 84 VAL A CA 1
ATOM 670 C C . VAL A 1 84 ? -0.740 -5.147 -8.490 1.00 88.81 84 VAL A C 1
ATOM 672 O O . VAL A 1 84 ? -0.675 -5.627 -9.622 1.00 88.81 84 VAL A O 1
ATOM 675 N N . ARG A 1 85 ? -0.632 -5.896 -7.390 1.00 85.38 85 ARG A N 1
ATOM 676 C CA . ARG A 1 85 ? -0.682 -7.360 -7.436 1.00 85.38 85 ARG A CA 1
ATOM 677 C C . ARG A 1 85 ? -2.130 -7.789 -7.655 1.00 85.38 85 ARG A C 1
ATOM 679 O O . ARG A 1 85 ? -3.030 -7.354 -6.937 1.00 85.38 85 ARG A O 1
ATOM 686 N N . TYR A 1 86 ? -2.363 -8.589 -8.685 1.00 79.94 86 TYR A N 1
ATOM 687 C CA . TYR A 1 86 ? -3.669 -9.145 -8.988 1.00 79.94 86 TYR A CA 1
ATOM 688 C C . TYR A 1 86 ? -3.775 -10.546 -8.394 1.00 79.94 86 TYR A C 1
ATOM 690 O O . TYR A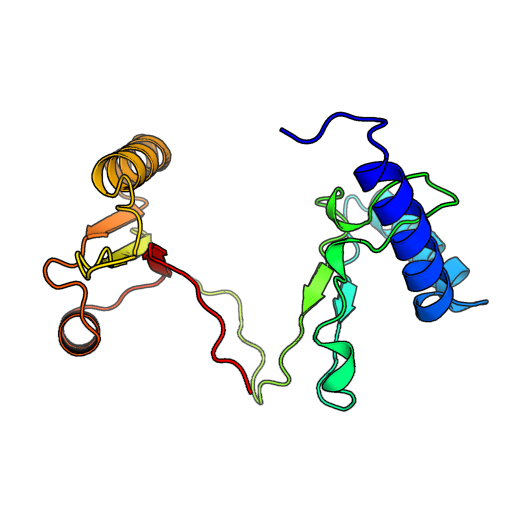 1 86 ? -2.999 -11.431 -8.742 1.00 79.94 86 TYR A O 1
ATOM 698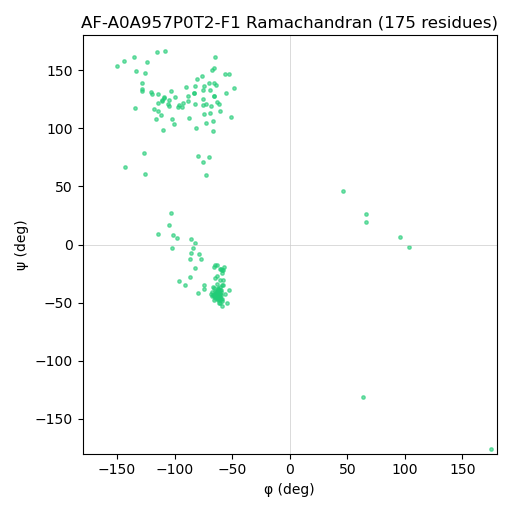 N N . LEU A 1 87 ? -4.748 -10.720 -7.503 1.00 69.19 87 LEU A N 1
ATOM 699 C CA . LEU A 1 87 ? -5.173 -12.025 -7.019 1.00 69.19 87 LEU A CA 1
ATOM 700 C C . LEU A 1 87 ? -6.252 -12.547 -7.969 1.00 69.19 87 LEU A C 1
ATOM 702 O O . LEU A 1 87 ? -7.232 -11.840 -8.224 1.00 69.19 87 LEU A O 1
ATOM 706 N N . ASP A 1 88 ? -6.075 -13.769 -8.471 1.00 67.00 88 ASP A N 1
ATOM 707 C CA . ASP A 1 88 ? -7.087 -14.483 -9.254 1.00 67.00 88 ASP A CA 1
ATOM 708 C C . ASP A 1 88 ? -8.250 -14.890 -8.338 1.00 67.00 88 ASP A C 1
ATOM 710 O O . ASP A 1 88 ? -8.384 -16.035 -7.912 1.00 67.00 88 ASP A O 1
ATOM 714 N N . LEU A 1 89 ? -9.080 -13.913 -7.974 1.00 63.84 89 LEU A N 1
ATOM 715 C CA . LEU A 1 89 ? -10.304 -14.147 -7.225 1.00 63.84 89 LEU A CA 1
ATOM 716 C C . LEU A 1 89 ? -11.412 -14.585 -8.199 1.00 63.84 89 LEU A C 1
ATOM 718 O O . LEU A 1 89 ? -11.573 -13.950 -9.245 1.00 63.84 89 LEU A O 1
ATOM 722 N N . PRO A 1 90 ? -12.226 -15.605 -7.856 1.00 59.56 90 PRO A N 1
ATOM 723 C CA . PRO A 1 90 ? -13.325 -16.087 -8.701 1.00 59.56 90 PRO A CA 1
ATOM 724 C C . PRO A 1 90 ? -14.364 -15.016 -9.066 1.00 59.56 90 PRO A C 1
ATOM 726 O O . PRO A 1 90 ? -15.121 -15.185 -10.017 1.00 59.56 90 PRO A O 1
ATOM 729 N N . GLN A 1 91 ? -14.419 -13.918 -8.306 1.00 58.31 91 GLN A N 1
ATOM 730 C CA . GLN A 1 91 ? -15.302 -12.786 -8.554 1.00 58.31 91 GLN A CA 1
ATOM 731 C C . GLN A 1 91 ? -14.505 -11.481 -8.562 1.00 58.31 91 GLN A C 1
ATOM 733 O O . GLN A 1 91 ? -13.705 -11.209 -7.664 1.00 58.31 91 GLN A O 1
ATOM 738 N N . THR A 1 92 ? -14.760 -10.636 -9.561 1.00 57.41 92 THR A N 1
ATOM 739 C CA . THR A 1 92 ? -14.344 -9.233 -9.538 1.00 57.41 92 THR A CA 1
ATOM 740 C C . THR A 1 92 ? -14.996 -8.536 -8.352 1.00 57.41 92 THR A C 1
ATOM 742 O O . THR A 1 92 ? -16.215 -8.375 -8.323 1.00 57.41 92 THR A O 1
ATOM 745 N N . VAL A 1 93 ? -14.185 -8.096 -7.389 1.00 60.22 93 VAL A N 1
ATOM 746 C CA . VAL A 1 93 ? -14.648 -7.224 -6.306 1.00 60.22 93 VAL A CA 1
ATOM 747 C C . VAL A 1 93 ? -15.032 -5.883 -6.934 1.00 60.22 93 VAL A C 1
ATOM 749 O O . VAL A 1 93 ? -14.169 -5.135 -7.398 1.00 60.22 93 VAL A O 1
ATOM 752 N N . GLY A 1 94 ? -16.336 -5.615 -7.029 1.00 65.81 94 GLY A N 1
ATOM 753 C CA . GLY A 1 94 ? -16.850 -4.319 -7.463 1.00 65.81 94 GLY A CA 1
ATOM 754 C C . GLY A 1 94 ? -16.485 -3.213 -6.464 1.00 65.81 94 GLY A C 1
ATOM 755 O O . GLY A 1 94 ? -16.148 -3.511 -5.316 1.00 65.81 94 GLY A O 1
ATOM 756 N N . PRO A 1 95 ? -16.533 -1.933 -6.870 1.00 67.94 95 PRO A N 1
ATOM 757 C CA . PRO A 1 95 ? -16.351 -0.830 -5.933 1.00 67.94 95 PRO A CA 1
ATOM 758 C C . PRO A 1 95 ? -17.364 -0.945 -4.786 1.00 67.94 95 PRO A C 1
ATOM 760 O O . PRO A 1 95 ? -18.558 -1.130 -5.021 1.00 67.94 95 PRO A O 1
ATOM 763 N N . LEU A 1 96 ? -16.882 -0.845 -3.545 1.00 71.06 96 LEU A N 1
ATOM 764 C CA . LEU A 1 96 ? -17.738 -0.872 -2.364 1.00 71.06 96 LEU A CA 1
ATOM 765 C C . LEU A 1 96 ? -18.506 0.453 -2.285 1.00 71.06 96 LEU A C 1
ATOM 767 O O . LEU A 1 96 ? -17.940 1.486 -1.930 1.00 71.06 96 LEU A O 1
ATOM 771 N N . ALA A 1 97 ? -19.791 0.430 -2.633 1.00 76.69 97 ALA A N 1
ATOM 772 C CA . ALA A 1 97 ? -20.679 1.560 -2.403 1.00 76.69 97 ALA A CA 1
ATOM 773 C C . ALA A 1 97 ? -21.021 1.618 -0.908 1.00 76.69 97 ALA A C 1
ATOM 775 O O . ALA A 1 97 ? -21.694 0.729 -0.389 1.00 76.69 97 ALA A O 1
ATOM 776 N N . VAL A 1 98 ? -20.545 2.653 -0.218 1.00 80.94 98 VAL A N 1
ATOM 777 C CA . VAL A 1 98 ? -20.821 2.881 1.205 1.00 80.94 98 VAL A CA 1
ATOM 778 C C . VAL A 1 98 ? -21.650 4.148 1.350 1.00 80.94 98 VAL A C 1
ATOM 780 O O . VAL A 1 98 ? -21.279 5.192 0.812 1.00 80.94 98 VAL A O 1
ATOM 783 N N . GLN A 1 99 ? -22.757 4.070 2.090 1.00 88.25 99 GLN A N 1
ATOM 784 C CA . GLN A 1 99 ? -23.411 5.271 2.605 1.00 88.25 99 GLN A CA 1
ATOM 785 C C . GLN A 1 99 ? -22.697 5.701 3.892 1.00 88.25 99 GLN A C 1
ATOM 787 O O . GLN A 1 99 ? -22.475 4.847 4.754 1.00 88.25 99 GLN A O 1
ATOM 792 N N . PRO A 1 100 ? -22.310 6.981 4.033 1.00 90.44 100 PRO A N 1
ATOM 793 C CA . PRO A 1 100 ? -21.676 7.463 5.251 1.00 90.44 100 PRO A CA 1
ATOM 794 C C . PRO A 1 100 ? -22.479 7.143 6.529 1.00 90.44 100 PRO A C 1
ATOM 796 O O . PRO A 1 100 ? -23.712 7.157 6.482 1.00 90.44 100 PRO A O 1
ATOM 799 N N . PRO A 1 101 ? -21.801 6.899 7.667 1.00 93.69 101 PRO A N 1
ATOM 800 C CA . PRO A 1 101 ? -20.350 6.972 7.838 1.00 93.69 101 PRO A CA 1
ATOM 801 C C . PRO A 1 101 ? -19.606 5.721 7.339 1.00 93.69 101 PRO A C 1
ATOM 803 O O . PRO A 1 101 ? -20.016 4.579 7.565 1.00 93.69 101 PRO A O 1
ATOM 806 N N . LEU A 1 102 ? -18.430 5.927 6.740 1.00 94.81 102 LEU A N 1
ATOM 807 C CA . LEU A 1 102 ? -17.461 4.860 6.509 1.00 94.81 102 LEU A CA 1
ATOM 808 C C . LEU A 1 102 ? -16.920 4.373 7.864 1.00 94.81 102 LEU A C 1
ATOM 810 O O . LEU A 1 102 ? -16.023 4.973 8.451 1.00 94.81 102 LEU A O 1
ATOM 814 N N . LYS A 1 103 ? -17.484 3.275 8.366 1.00 95.81 103 LYS A N 1
ATOM 815 C CA . LYS A 1 103 ? -17.020 2.582 9.576 1.00 95.81 103 LYS A CA 1
ATOM 816 C C . LYS A 1 103 ? -15.659 1.900 9.387 1.00 95.81 103 LYS A C 1
ATOM 818 O O . LYS A 1 103 ? -15.539 0.965 8.587 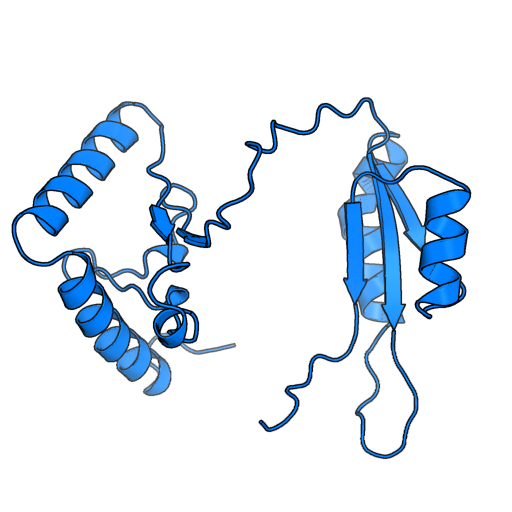1.00 95.81 103 LYS A O 1
ATOM 823 N N . VAL A 1 104 ? -14.675 2.326 10.175 1.00 96.31 104 VAL A N 1
ATOM 824 C CA . VAL A 1 104 ? -13.312 1.784 10.240 1.00 96.31 104 VAL A CA 1
ATOM 825 C C . VAL A 1 104 ? -13.117 1.086 11.586 1.00 96.31 104 VAL A C 1
ATOM 827 O O . VAL A 1 104 ? -13.294 1.700 12.636 1.00 96.31 104 VAL A O 1
ATOM 830 N N . LEU A 1 105 ? -12.746 -0.195 11.567 1.00 97.25 105 LEU A N 1
ATOM 831 C CA . LEU A 1 105 ? -12.309 -0.922 12.760 1.00 97.25 105 LEU A CA 1
ATOM 832 C C . LEU A 1 105 ? -10.784 -0.930 12.814 1.00 97.25 105 LEU A C 1
ATOM 834 O O . LEU A 1 105 ? -10.144 -1.517 11.944 1.00 97.25 105 LEU A O 1
ATOM 838 N N . THR A 1 106 ? -10.217 -0.333 13.856 1.00 96.62 106 THR A N 1
ATOM 839 C CA . THR A 1 106 ? -8.773 -0.248 14.072 1.00 96.62 106 THR A CA 1
ATOM 840 C C . THR A 1 106 ? -8.342 -1.202 15.179 1.00 96.62 106 THR A C 1
ATOM 842 O O . THR A 1 106 ? -8.784 -1.087 16.320 1.00 96.62 106 THR A O 1
ATOM 845 N N . MET A 1 107 ? -7.444 -2.131 14.868 1.00 95.12 107 MET A N 1
ATOM 846 C CA . MET A 1 107 ? -6.802 -3.021 15.834 1.00 95.12 107 MET A CA 1
ATOM 847 C C . MET A 1 107 ? -5.326 -2.658 15.952 1.00 95.12 107 MET A C 1
ATOM 849 O O . MET A 1 107 ? -4.613 -2.673 14.953 1.00 95.12 107 MET A O 1
ATOM 853 N N . ILE A 1 108 ? -4.864 -2.373 17.172 1.00 92.50 108 ILE A N 1
ATOM 854 C CA . ILE A 1 108 ? -3.448 -2.103 17.436 1.00 92.50 108 ILE A CA 1
ATOM 855 C C . ILE A 1 108 ? -2.890 -3.177 18.366 1.00 92.50 108 ILE A C 1
ATOM 857 O O . ILE A 1 108 ? -3.228 -3.222 19.548 1.00 92.50 108 ILE A O 1
ATOM 861 N N . ALA A 1 109 ? -2.061 -4.060 17.820 1.00 89.12 109 ALA A N 1
ATOM 862 C CA . ALA A 1 109 ? -1.420 -5.152 18.535 1.00 89.12 109 ALA A CA 1
ATOM 863 C C . ALA A 1 109 ? 0.044 -4.803 18.840 1.00 89.12 109 ALA A C 1
ATOM 865 O O . ALA A 1 109 ? 0.894 -4.813 17.954 1.00 89.12 109 ALA A O 1
ATOM 866 N N . SER A 1 110 ? 0.339 -4.537 20.114 1.00 86.44 110 SER A N 1
ATOM 867 C CA . SER A 1 110 ? 1.700 -4.314 20.619 1.00 86.44 110 SER A CA 1
ATOM 868 C C . SER A 1 110 ? 1.966 -5.244 21.807 1.00 86.44 110 SER A C 1
ATOM 870 O O . SER A 1 110 ? 1.836 -4.817 22.960 1.00 86.44 110 SER A O 1
ATOM 872 N N . PRO A 1 111 ? 2.268 -6.534 21.559 1.00 82.00 111 PRO A N 1
ATOM 873 C CA . PRO A 1 111 ? 2.692 -7.449 22.613 1.00 82.00 111 PRO A CA 1
ATOM 874 C C . PRO A 1 111 ? 3.919 -6.893 23.349 1.00 82.00 111 PRO A C 1
ATOM 876 O O . PRO A 1 111 ? 4.756 -6.212 22.763 1.00 82.00 111 PRO A O 1
ATOM 879 N N . ARG A 1 112 ? 4.018 -7.175 24.652 1.00 78.19 112 ARG A N 1
ATOM 880 C CA . ARG A 1 112 ? 5.137 -6.742 25.512 1.00 78.19 112 ARG A CA 1
ATOM 881 C C . ARG A 1 112 ? 6.118 -7.884 25.800 1.00 78.19 112 ARG A C 1
ATOM 883 O O . ARG A 1 112 ? 6.744 -7.914 26.859 1.00 78.19 112 ARG A O 1
ATOM 890 N N . ASP A 1 113 ? 6.200 -8.848 24.888 1.00 78.31 113 ASP A N 1
ATOM 891 C CA . ASP A 1 113 ? 7.061 -10.018 25.037 1.00 78.31 113 ASP A CA 1
ATOM 892 C C . ASP A 1 113 ? 8.543 -9.620 25.022 1.00 78.31 113 ASP A C 1
ATOM 894 O O . ASP A 1 113 ? 8.948 -8.619 24.423 1.00 78.31 113 ASP A O 1
ATOM 898 N N . ARG A 1 114 ? 9.385 -10.411 25.698 1.00 65.88 114 ARG A N 1
ATOM 899 C CA . ARG A 1 114 ? 10.829 -10.149 25.753 1.00 65.88 114 ARG A CA 1
ATOM 900 C C . ARG A 1 114 ? 11.439 -10.239 24.352 1.00 65.88 114 ARG A C 1
ATOM 902 O O . ARG A 1 114 ? 11.402 -11.297 23.736 1.00 65.88 114 ARG A O 1
ATOM 909 N N . GLY A 1 115 ? 12.075 -9.154 23.913 1.00 73.12 115 GLY A N 1
ATOM 910 C CA . GLY A 1 115 ? 12.831 -9.092 22.657 1.00 73.12 115 GLY A CA 1
ATOM 911 C C . GLY A 1 115 ? 12.128 -8.360 21.513 1.00 73.12 115 GLY A C 1
ATOM 912 O O . GLY A 1 115 ? 12.734 -8.207 20.458 1.00 73.12 115 GLY A O 1
ATOM 913 N N . ILE A 1 116 ? 10.898 -7.879 21.717 1.00 75.62 116 ILE A N 1
ATOM 914 C CA . ILE A 1 116 ? 10.184 -7.040 20.750 1.00 75.62 116 ILE A CA 1
ATOM 915 C C . ILE A 1 116 ? 10.211 -5.591 21.253 1.00 75.62 116 ILE A C 1
ATOM 917 O O . ILE A 1 116 ? 9.831 -5.316 22.391 1.00 75.62 116 ILE A O 1
ATOM 921 N N . GLU A 1 117 ? 10.707 -4.669 20.426 1.00 80.88 117 GLU A N 1
ATOM 922 C CA . GLU A 1 117 ? 10.693 -3.235 20.733 1.00 80.88 117 GLU A CA 1
ATOM 923 C C . GLU A 1 117 ? 9.249 -2.733 20.822 1.00 80.88 117 GLU A C 1
ATOM 925 O O . GLU A 1 117 ? 8.413 -3.107 20.006 1.00 80.88 117 GLU A O 1
ATOM 930 N N . ALA A 1 118 ? 8.931 -1.900 21.811 1.00 81.31 118 ALA A N 1
ATOM 931 C CA . ALA A 1 118 ? 7.574 -1.392 21.965 1.00 81.31 118 ALA A CA 1
ATOM 932 C C . ALA A 1 118 ? 7.221 -0.410 20.835 1.00 81.31 118 ALA A C 1
ATOM 934 O O . ALA A 1 118 ? 7.979 0.518 20.558 1.00 81.31 118 ALA A O 1
ATOM 935 N N . LEU A 1 119 ? 6.045 -0.577 20.224 1.00 82.56 119 LEU A N 1
ATOM 936 C CA . LEU A 1 119 ? 5.500 0.414 19.294 1.00 82.56 119 LEU A CA 1
ATOM 937 C C . LEU A 1 119 ? 4.939 1.612 20.066 1.00 82.56 119 LEU A C 1
ATOM 939 O O . LEU A 1 119 ? 4.314 1.445 21.117 1.00 82.56 119 LEU A O 1
ATOM 943 N N . ASP A 1 120 ? 5.080 2.812 19.501 1.00 87.44 120 ASP A N 1
ATOM 944 C CA . ASP A 1 120 ? 4.348 3.998 19.959 1.00 87.44 120 ASP A CA 1
ATOM 945 C C . ASP A 1 120 ? 2.882 3.932 19.503 1.00 87.44 120 ASP A C 1
ATOM 947 O O . ASP A 1 120 ? 2.427 4.623 18.593 1.00 87.44 120 ASP A O 1
ATOM 951 N N . VAL A 1 121 ? 2.140 3.022 20.127 1.00 87.19 121 VAL A N 1
ATOM 952 C CA . VAL A 1 121 ? 0.741 2.727 19.808 1.00 87.19 121 VAL A CA 1
ATOM 953 C C . VAL A 1 121 ? -0.157 3.951 19.964 1.00 87.19 121 VAL A C 1
ATOM 955 O O . VAL A 1 121 ? -1.066 4.153 19.158 1.00 87.19 121 VAL A O 1
ATOM 958 N N . GLU A 1 122 ? 0.078 4.757 20.999 1.00 89.94 122 GLU A N 1
ATOM 959 C CA . GLU A 1 122 ? -0.737 5.945 21.249 1.00 89.94 122 GLU A CA 1
ATOM 960 C C . GLU A 1 122 ? -0.403 7.065 20.263 1.00 89.94 122 GLU A C 1
ATOM 962 O O . GLU A 1 122 ? -1.320 7.741 19.803 1.00 89.94 122 GLU A O 1
ATOM 967 N N . GLY A 1 123 ? 0.862 7.210 19.856 1.00 90.31 123 GLY A N 1
ATOM 968 C CA . GLY A 1 123 ? 1.239 8.111 18.771 1.00 90.31 123 GLY A CA 1
ATOM 969 C C . GLY A 1 123 ? 0.597 7.727 17.436 1.00 90.31 123 GLY A C 1
ATOM 970 O O . GLY A 1 123 ? 0.049 8.589 16.750 1.00 90.31 123 GLY A O 1
ATOM 971 N N . GLU A 1 124 ? 0.596 6.441 17.073 1.00 90.38 124 GLU A N 1
ATOM 972 C CA . GLU A 1 124 ? -0.076 5.965 15.853 1.00 90.38 124 GLU A CA 1
ATOM 973 C C . GLU A 1 124 ? -1.597 6.184 15.908 1.00 90.38 124 GLU A C 1
ATOM 975 O O . GLU A 1 124 ? -2.205 6.630 14.931 1.00 90.38 124 GLU A O 1
ATOM 980 N N . TRP A 1 125 ? -2.216 5.942 17.068 1.00 93.38 125 TRP A N 1
ATOM 981 C CA . TRP A 1 125 ? -3.636 6.218 17.276 1.00 93.38 125 TRP A CA 1
ATOM 9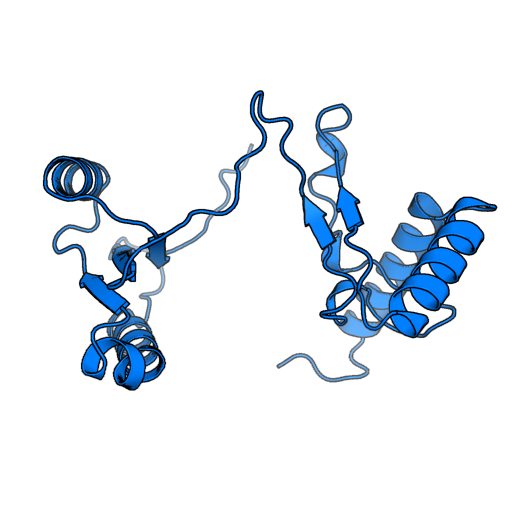82 C C . TRP A 1 125 ? -3.960 7.714 17.165 1.00 93.38 125 TRP A C 1
ATOM 984 O O . TRP A 1 125 ? -4.915 8.084 16.481 1.00 93.38 125 TRP A O 1
ATOM 994 N N . ALA A 1 126 ? -3.150 8.578 17.779 1.00 93.81 126 ALA A N 1
ATOM 995 C CA . ALA A 1 126 ? -3.335 10.025 17.740 1.00 93.81 126 ALA A CA 1
ATOM 996 C C . ALA A 1 126 ? -3.226 10.580 16.312 1.00 93.81 126 ALA A C 1
ATOM 998 O O . ALA A 1 126 ? -4.102 11.329 15.888 1.00 93.81 126 ALA A O 1
ATOM 999 N N . LYS A 1 127 ? -2.219 10.153 15.539 1.00 93.06 127 LYS A N 1
ATOM 1000 C CA . LYS A 1 127 ? -2.055 10.561 14.130 1.00 93.06 127 LYS A CA 1
ATOM 1001 C C . LYS A 1 127 ? -3.256 10.163 13.274 1.00 93.06 127 LYS A C 1
ATOM 1003 O O . LYS A 1 127 ? -3.691 10.933 12.422 1.00 93.06 127 LYS A O 1
ATOM 1008 N N . MET A 1 128 ? -3.799 8.962 13.486 1.00 92.88 128 MET A N 1
ATOM 1009 C CA . MET A 1 128 ? -4.994 8.505 12.772 1.00 92.88 128 MET A CA 1
ATOM 1010 C C . MET A 1 128 ? -6.217 9.355 13.117 1.00 92.88 128 MET A C 1
ATOM 1012 O O . MET A 1 128 ? -6.956 9.752 12.218 1.00 92.88 128 MET A O 1
ATOM 1016 N N . GLN A 1 129 ? -6.425 9.626 14.406 1.00 94.56 129 GLN A N 1
ATOM 1017 C CA . GLN A 1 129 ? -7.518 10.468 14.888 1.00 94.56 129 GLN A CA 1
ATOM 1018 C C . GLN A 1 129 ? -7.411 11.889 14.330 1.00 94.56 129 GLN A C 1
ATOM 1020 O O . GLN A 1 129 ? -8.394 12.420 13.827 1.00 94.56 129 GLN A O 1
ATOM 1025 N N . GLU A 1 130 ? -6.214 12.476 14.334 1.00 95.88 130 GLU A N 1
ATOM 1026 C CA . GLU A 1 130 ? -5.947 13.793 13.754 1.00 95.88 130 GLU A CA 1
ATOM 1027 C C . GLU A 1 130 ? -6.251 13.822 12.250 1.00 95.88 130 GLU A C 1
ATOM 1029 O O . GLU A 1 130 ? -7.016 14.667 11.787 1.00 95.88 130 GLU A O 1
ATOM 1034 N N . ALA A 1 131 ? -5.729 12.854 11.490 1.00 94.69 131 ALA A N 1
ATOM 1035 C CA . ALA A 1 131 ? -5.921 12.786 10.042 1.00 94.69 131 ALA A CA 1
ATOM 1036 C C . ALA A 1 131 ? -7.390 12.588 9.624 1.00 94.69 131 ALA A C 1
ATOM 1038 O O . ALA A 1 131 ? -7.776 12.982 8.523 1.00 94.69 131 ALA A O 1
ATOM 1039 N N . LEU A 1 132 ? -8.208 11.963 10.476 1.00 95.81 132 LEU A N 1
ATOM 1040 C CA . LEU A 1 132 ? -9.621 11.683 10.203 1.00 95.81 132 LEU A CA 1
ATOM 1041 C C . LEU A 1 132 ? -10.581 12.647 10.910 1.00 95.81 132 LEU A C 1
ATOM 1043 O O . LEU A 1 132 ? -11.784 12.583 10.657 1.00 95.81 132 LEU A O 1
ATOM 1047 N N . HIS A 1 133 ? -10.069 13.571 11.725 1.00 95.38 133 HIS A N 1
ATOM 1048 C CA . HIS A 1 133 ? -10.864 14.412 12.615 1.00 95.38 133 HIS A CA 1
ATOM 1049 C C . HIS A 1 133 ? -11.976 15.181 11.888 1.00 95.38 133 HIS A C 1
ATOM 1051 O O . HIS A 1 133 ? -13.144 15.110 12.269 1.00 95.38 133 HIS A O 1
ATOM 1057 N N . GLU A 1 134 ? -11.641 15.871 10.794 1.00 96.69 134 GLU A N 1
ATOM 1058 C CA . GLU A 1 134 ? -12.622 16.636 10.012 1.00 96.69 134 GLU A CA 1
ATOM 1059 C C . GLU A 1 134 ? -13.704 15.741 9.388 1.00 96.69 134 GLU A C 1
ATOM 1061 O O . GLU A 1 134 ? -14.860 16.145 9.251 1.00 96.69 134 GLU A O 1
ATOM 1066 N N . LEU A 1 135 ? -13.348 14.514 8.997 1.00 96.50 135 LEU A N 1
ATOM 1067 C CA . LEU A 1 135 ? -14.286 13.563 8.401 1.00 96.50 135 LEU A CA 1
ATOM 1068 C C . LEU A 1 135 ? -15.228 12.973 9.452 1.00 96.50 135 LEU A C 1
ATOM 1070 O O . LEU A 1 135 ? -16.414 12.806 9.165 1.00 96.50 135 LEU A O 1
ATOM 1074 N N . GLU A 1 136 ? -14.732 12.698 10.658 1.00 95.88 136 GLU A N 1
ATOM 1075 C CA . GLU A 1 136 ? -15.564 12.258 11.780 1.00 95.88 136 GLU A CA 1
ATOM 1076 C C . GLU A 1 136 ? -16.528 13.361 12.231 1.00 95.88 136 GLU A C 1
ATOM 1078 O O . GLU A 1 136 ? -17.722 13.099 12.375 1.00 95.88 136 GLU A O 1
ATOM 1083 N N . GLN A 1 137 ? -16.065 14.614 12.346 1.00 96.62 137 GLN A N 1
ATOM 1084 C CA . GLN A 1 137 ? -16.930 15.758 12.679 1.00 96.62 137 GLN A CA 1
ATOM 1085 C C . GLN A 1 137 ? -18.072 15.950 11.672 1.00 96.62 137 GLN A C 1
ATOM 1087 O O . GLN A 1 137 ? -19.180 16.336 12.040 1.00 96.62 137 GLN A O 1
ATOM 1092 N N . ARG A 1 138 ? -17.816 15.664 10.392 1.00 96.81 138 ARG A N 1
ATOM 1093 C CA . ARG A 1 138 ? -18.816 15.738 9.316 1.00 96.81 138 ARG A CA 1
ATOM 1094 C C . ARG A 1 138 ? -19.706 14.493 9.225 1.00 96.81 138 ARG A C 1
ATOM 1096 O O . ARG A 1 138 ? -20.536 14.423 8.321 1.00 96.81 138 ARG A O 1
ATOM 1103 N N . GLY A 1 139 ? -19.523 13.505 10.105 1.00 95.44 139 GLY A N 1
ATOM 1104 C CA . GLY A 1 139 ? -20.252 12.234 10.082 1.00 95.44 139 GLY A CA 1
ATOM 1105 C C . GLY A 1 139 ? -19.940 11.363 8.861 1.00 95.44 139 GLY A C 1
ATOM 1106 O O . GLY A 1 139 ? -20.733 10.496 8.499 1.00 95.44 139 GLY A O 1
ATOM 1107 N N . LEU A 1 140 ? -18.810 11.604 8.188 1.00 95.88 140 LEU A N 1
ATOM 1108 C CA . LEU A 1 140 ? -18.414 10.878 6.980 1.00 95.88 140 LEU A CA 1
ATOM 1109 C C . LEU A 1 140 ? -17.646 9.594 7.286 1.00 95.88 140 LEU A C 1
ATOM 1111 O O . LEU A 1 140 ? -17.684 8.651 6.496 1.00 95.88 140 LEU A O 1
ATOM 1115 N N . VAL A 1 141 ? -16.957 9.556 8.422 1.00 96.75 141 VAL A N 1
ATOM 1116 C CA . VAL A 1 141 ? -16.149 8.431 8.895 1.00 96.75 141 VAL A CA 1
ATOM 1117 C C . VAL A 1 141 ? -16.486 8.182 10.361 1.00 96.75 141 VAL A C 1
ATOM 1119 O O . VAL A 1 141 ? -16.852 9.104 11.083 1.00 96.75 141 VAL A O 1
ATOM 1122 N N . GLN A 1 142 ? -16.383 6.929 10.789 1.00 96.75 142 GLN A N 1
ATOM 1123 C CA . GLN A 1 142 ? -16.438 6.555 12.198 1.00 96.75 142 GLN A CA 1
ATOM 1124 C C . GLN A 1 142 ? -15.309 5.566 12.472 1.00 96.75 142 GLN A C 1
ATOM 1126 O O . GLN A 1 142 ? -15.316 4.465 11.914 1.00 96.75 142 GLN A O 1
ATOM 1131 N N . VAL A 1 143 ? -14.368 5.922 13.341 1.00 96.44 143 VAL A N 1
ATOM 1132 C CA . VAL A 1 143 ? -13.263 5.043 13.728 1.00 96.44 143 VAL A CA 1
ATOM 1133 C C . VAL A 1 143 ? -13.564 4.389 15.073 1.00 96.44 143 VAL A C 1
ATOM 1135 O O . VAL A 1 143 ? -13.868 5.042 16.064 1.00 96.44 143 VAL A O 1
ATOM 1138 N N . THR A 1 144 ? -13.477 3.061 15.126 1.00 95.75 144 THR A N 1
ATOM 1139 C CA . THR A 1 144 ? -13.600 2.283 16.365 1.00 95.75 144 THR A CA 1
ATOM 1140 C C . THR A 1 144 ? -12.276 1.600 16.667 1.00 95.75 144 THR A C 1
ATOM 1142 O O . THR A 1 144 ? -11.805 0.802 15.858 1.00 95.75 144 THR A O 1
ATOM 1145 N N . ARG A 1 145 ? -11.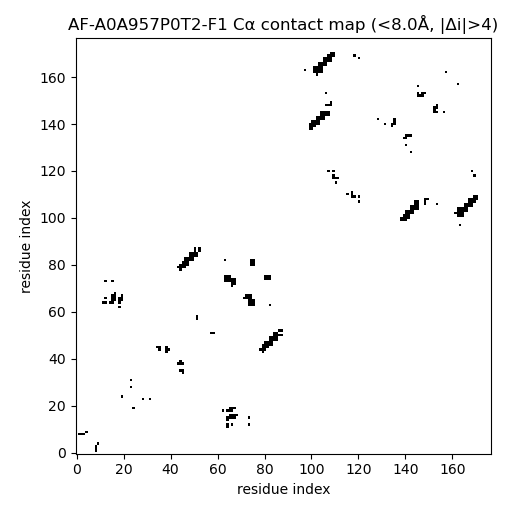684 1.859 17.837 1.00 95.31 145 ARG A N 1
ATOM 1146 C CA . ARG A 1 145 ? -10.521 1.102 18.319 1.00 95.31 145 ARG A CA 1
ATOM 1147 C C . ARG A 1 145 ? -10.984 -0.189 18.985 1.00 95.31 145 ARG A C 1
ATOM 1149 O O . ARG A 1 145 ? -11.853 -0.169 19.851 1.00 95.31 145 ARG A O 1
ATOM 1156 N N . LEU A 1 146 ? -10.395 -1.314 18.598 1.00 95.00 146 LEU A N 1
ATOM 1157 C CA . LEU A 1 146 ? -10.645 -2.602 19.230 1.00 95.00 146 LEU A CA 1
ATOM 1158 C C . LEU A 1 146 ? -9.982 -2.637 20.615 1.00 95.00 146 LEU A C 1
ATOM 1160 O O . LEU A 1 146 ? -8.765 -2.510 20.719 1.00 95.00 146 LEU A O 1
ATOM 1164 N N . GLU A 1 147 ? -10.776 -2.854 21.665 1.00 86.62 147 GLU A N 1
ATOM 1165 C CA . GLU A 1 147 ? -10.288 -2.903 23.053 1.00 86.62 147 GLU A CA 1
ATOM 1166 C C . GLU A 1 147 ? -9.308 -4.059 23.290 1.00 86.62 147 GLU A C 1
ATOM 1168 O O . GLU A 1 147 ? -8.270 -3.900 23.927 1.00 86.62 147 GLU A O 1
ATOM 1173 N N . GLN A 1 148 ? -9.641 -5.243 22.767 1.00 87.25 148 GLN A N 1
ATOM 1174 C CA . GLN A 1 148 ? -8.822 -6.446 22.882 1.00 87.25 148 GLN A CA 1
ATOM 1175 C C . GLN A 1 148 ? -8.240 -6.802 21.521 1.00 87.25 148 GLN A C 1
ATOM 1177 O O . GLN A 1 148 ? -8.901 -7.462 20.717 1.00 87.25 148 GLN A O 1
ATOM 1182 N N . ALA A 1 149 ? -6.985 -6.416 21.291 1.00 90.88 149 ALA A N 1
ATOM 1183 C CA . ALA A 1 149 ? -6.228 -6.707 20.075 1.00 90.88 149 ALA A CA 1
ATOM 1184 C C . ALA A 1 149 ? -5.805 -8.190 19.982 1.00 90.88 149 ALA A C 1
ATOM 1186 O O . ALA A 1 149 ? -4.628 -8.527 19.904 1.00 90.88 149 ALA A O 1
ATOM 1187 N N . THR A 1 150 ? -6.789 -9.089 19.986 1.00 91.69 150 THR A N 1
ATOM 1188 C CA . THR A 1 150 ? -6.640 -10.533 19.776 1.00 91.69 150 THR A CA 1
ATOM 1189 C C . THR A 1 150 ? -7.533 -10.975 18.621 1.00 91.69 150 THR A C 1
ATOM 1191 O O . THR A 1 150 ? -8.555 -10.339 18.352 1.00 91.69 150 THR A O 1
ATOM 1194 N N . LEU A 1 151 ? -7.210 -12.101 17.975 1.00 91.88 151 LEU A N 1
ATOM 1195 C CA . LEU A 1 151 ? -8.060 -12.670 16.922 1.00 91.88 151 LEU A CA 1
ATOM 1196 C C . LEU A 1 151 ? -9.490 -12.927 17.428 1.00 91.88 151 LEU A C 1
ATOM 1198 O O . LEU A 1 151 ? -10.465 -12.594 16.760 1.00 91.88 151 LEU A O 1
ATOM 1202 N N . THR A 1 152 ? -9.629 -13.455 18.645 1.00 94.38 152 THR A N 1
ATOM 1203 C CA . THR A 1 152 ? -10.935 -13.686 19.277 1.00 94.38 152 THR A CA 1
ATOM 1204 C C . THR A 1 152 ? -11.701 -12.383 19.512 1.00 94.38 152 THR A C 1
ATOM 1206 O O . THR A 1 152 ? -12.912 -12.338 19.286 1.00 94.38 152 THR A O 1
ATOM 1209 N N . GLY A 1 153 ? -11.015 -11.322 19.948 1.00 94.19 153 GLY A N 1
ATOM 1210 C CA . GLY A 1 153 ? -11.599 -9.990 20.116 1.00 94.19 153 GLY A CA 1
ATOM 1211 C C . GLY A 1 153 ? -12.095 -9.416 18.791 1.00 94.19 153 GLY A C 1
ATOM 1212 O O . GLY A 1 153 ? -13.246 -8.987 18.702 1.00 94.19 153 GLY A O 1
ATOM 1213 N N . LEU A 1 154 ? -11.272 -9.509 17.743 1.00 95.38 154 LEU A N 1
ATOM 1214 C CA . LEU A 1 154 ? -11.610 -9.073 16.390 1.00 95.38 154 LEU A CA 1
ATOM 1215 C C . LEU A 1 154 ? -12.851 -9.797 15.860 1.00 95.38 154 LEU A C 1
ATOM 1217 O O . LEU A 1 154 ? -13.826 -9.158 15.473 1.00 95.38 154 LEU A O 1
ATOM 1221 N N . LEU A 1 155 ? -12.853 -11.133 15.900 1.00 94.75 155 LEU A N 1
ATOM 1222 C CA . LEU A 1 155 ? -13.979 -11.941 15.426 1.00 94.75 155 LEU A CA 1
ATOM 1223 C C . LEU A 1 155 ? -15.266 -11.645 16.200 1.00 94.75 155 LEU A C 1
ATOM 1225 O O . LEU A 1 155 ? -16.349 -11.637 15.619 1.00 94.75 155 LEU A O 1
ATOM 1229 N N . ARG A 1 156 ? -15.170 -11.388 17.509 1.00 94.56 156 ARG A N 1
ATOM 1230 C CA . ARG A 1 156 ? -16.323 -10.993 18.324 1.00 94.56 156 ARG A CA 1
ATOM 1231 C C . ARG A 1 156 ? -16.872 -9.638 17.888 1.00 94.56 156 ARG A C 1
ATOM 1233 O O . ARG A 1 156 ? -18.088 -9.496 17.805 1.00 94.56 156 ARG A O 1
ATOM 1240 N N . GLN A 1 157 ? -16.003 -8.671 17.606 1.00 95.38 157 GLN A N 1
ATOM 1241 C CA . GLN A 1 157 ? -16.413 -7.337 17.178 1.00 95.38 157 GLN A CA 1
ATOM 1242 C C . GLN A 1 157 ? -17.058 -7.355 15.788 1.00 95.38 157 GLN A C 1
ATOM 1244 O O . GLN A 1 157 ? -18.138 -6.798 15.615 1.00 95.38 157 GLN A O 1
ATOM 1249 N N . LEU A 1 158 ? -16.468 -8.079 14.834 1.00 94.50 158 LEU A N 1
ATOM 1250 C CA . LEU A 1 158 ? -17.000 -8.221 13.471 1.00 94.50 158 LEU A CA 1
ATOM 1251 C C . LEU A 1 158 ? -18.345 -8.965 13.405 1.00 94.50 158 LEU A C 1
ATOM 1253 O O . LEU A 1 158 ? -19.060 -8.859 12.417 1.00 94.50 158 LEU A O 1
ATOM 1257 N N . ARG A 1 159 ? -18.703 -9.733 14.443 1.00 94.31 159 ARG A N 1
ATOM 1258 C CA . ARG A 1 159 ? -20.041 -10.341 14.572 1.00 94.31 159 ARG A CA 1
ATOM 1259 C C . ARG A 1 159 ? -21.087 -9.388 15.149 1.00 94.31 159 ARG A C 1
ATOM 1261 O O . ARG A 1 159 ? -22.273 -9.675 15.034 1.00 94.31 159 ARG A O 1
ATOM 1268 N N . ARG A 1 160 ? -20.663 -8.324 15.836 1.00 93.75 160 ARG A N 1
ATOM 1269 C CA . ARG A 1 160 ? -21.553 -7.372 16.521 1.00 93.75 160 ARG A CA 1
ATOM 1270 C C . ARG A 1 160 ? -21.946 -6.202 15.637 1.00 93.75 160 ARG A C 1
ATOM 1272 O O . ARG A 1 160 ? -23.060 -5.712 15.766 1.00 93.75 160 ARG A O 1
ATOM 1279 N N . ASP A 1 161 ? -21.038 -5.757 14.781 1.00 93.50 161 ASP A N 1
ATOM 1280 C CA . ASP A 1 161 ? -21.279 -4.651 13.862 1.00 93.50 161 ASP A CA 1
ATOM 1281 C C . ASP A 1 161 ? -20.560 -4.904 12.534 1.00 93.50 161 ASP A C 1
ATOM 1283 O O . ASP A 1 161 ? -19.595 -5.669 12.453 1.00 93.50 161 ASP A O 1
ATOM 1287 N N . GLN A 1 162 ? -21.047 -4.245 11.492 1.00 92.25 162 GLN A N 1
ATOM 1288 C CA . GLN A 1 162 ? -20.455 -4.264 10.169 1.00 92.25 162 GLN A CA 1
ATOM 1289 C C . GLN A 1 162 ? -19.437 -3.130 10.039 1.00 92.25 162 GLN A C 1
ATOM 1291 O O . GLN A 1 162 ? -19.699 -1.984 10.403 1.00 92.25 162 GLN A O 1
ATOM 1296 N N . TYR A 1 163 ? -18.286 -3.451 9.457 1.00 94.81 163 TYR A N 1
ATOM 1297 C CA . TYR A 1 163 ? -17.223 -2.497 9.163 1.00 94.81 163 TYR A CA 1
ATOM 1298 C C . TYR A 1 163 ? -16.856 -2.563 7.686 1.00 94.81 163 TYR A C 1
ATOM 1300 O O . TYR A 1 163 ? -16.928 -3.624 7.066 1.00 94.81 163 TYR A O 1
ATOM 1308 N N . HIS A 1 164 ? -16.455 -1.424 7.128 1.00 93.62 164 HIS A N 1
ATOM 1309 C CA . HIS A 1 164 ? -16.069 -1.309 5.721 1.00 93.62 164 HIS A CA 1
ATOM 1310 C C . HIS A 1 164 ? -14.555 -1.419 5.542 1.00 93.62 164 HIS A C 1
ATOM 1312 O O . HIS A 1 164 ? -14.081 -1.903 4.519 1.00 93.62 164 HIS A O 1
ATOM 1318 N N . VAL A 1 165 ? -13.801 -0.964 6.545 1.00 93.25 165 VAL A N 1
ATOM 1319 C CA . VAL A 1 165 ? -12.338 -0.981 6.557 1.00 93.25 165 VAL A CA 1
ATOM 1320 C C . VAL A 1 165 ? -11.870 -1.627 7.852 1.00 93.25 165 VAL A C 1
ATOM 1322 O O . VAL A 1 165 ? -12.323 -1.256 8.935 1.00 93.25 165 VAL A O 1
ATOM 1325 N N . PHE A 1 166 ? -10.939 -2.569 7.736 1.00 95.00 166 PHE A N 1
ATOM 1326 C CA . PHE A 1 166 ? -10.157 -3.065 8.860 1.00 95.00 166 PHE A CA 1
ATOM 1327 C C . PHE A 1 166 ? -8.747 -2.484 8.762 1.00 95.00 166 PHE A C 1
ATOM 1329 O O . PHE A 1 166 ? -8.054 -2.706 7.770 1.00 95.00 166 PHE A O 1
ATOM 1336 N N . HIS A 1 167 ? -8.340 -1.723 9.774 1.00 94.38 167 HIS A N 1
ATOM 1337 C CA . HIS A 1 167 ? -7.008 -1.149 9.880 1.00 94.38 167 HIS A CA 1
ATOM 1338 C C . HIS A 1 167 ? -6.237 -1.856 10.995 1.00 94.38 167 HIS A C 1
ATOM 1340 O O . HIS A 1 167 ? -6.705 -1.935 12.130 1.00 94.38 167 HIS A O 1
ATOM 1346 N N . PHE A 1 168 ? -5.049 -2.362 10.683 1.00 93.12 168 PHE A N 1
ATOM 1347 C CA . PHE A 1 168 ? -4.214 -3.094 11.627 1.00 93.12 168 PHE A CA 1
ATOM 1348 C C . PHE A 1 168 ? -2.868 -2.398 11.810 1.00 93.12 168 PHE A C 1
ATOM 1350 O O . PHE A 1 168 ? -2.191 -2.094 10.830 1.00 93.12 168 PHE A O 1
ATOM 1357 N N . VAL A 1 169 ? -2.477 -2.202 13.067 1.00 90.62 169 VAL A N 1
ATOM 1358 C CA . VAL A 1 169 ? -1.151 -1.726 13.467 1.00 90.62 169 VAL A CA 1
ATOM 1359 C C . VAL A 1 169 ? -0.515 -2.791 14.347 1.00 90.62 169 VAL A C 1
ATOM 1361 O O . VAL A 1 169 ? -1.130 -3.252 15.308 1.00 90.62 169 VAL A O 1
ATOM 1364 N N . GLY A 1 170 ? 0.715 -3.184 14.046 1.00 88.62 170 GLY A N 1
ATOM 1365 C CA . GLY A 1 170 ? 1.439 -4.157 14.850 1.00 88.62 170 GLY A CA 1
ATOM 1366 C C . GLY A 1 170 ? 2.771 -4.548 14.234 1.00 88.62 170 GLY A C 1
ATOM 1367 O O . GLY A 1 170 ? 3.182 -4.013 13.204 1.00 88.62 170 GLY A O 1
ATOM 1368 N N . HIS A 1 171 ? 3.448 -5.493 14.878 1.00 84.12 171 HIS A N 1
ATOM 1369 C CA . HIS A 1 171 ? 4.721 -6.014 14.392 1.00 84.12 171 HIS A CA 1
ATOM 1370 C C . HIS A 1 171 ? 4.525 -6.942 13.192 1.00 84.12 171 HIS A C 1
ATOM 1372 O O . HIS A 1 171 ? 3.654 -7.811 13.203 1.00 84.12 171 HIS A O 1
ATOM 1378 N N . GLY A 1 172 ? 5.378 -6.776 12.182 1.00 76.06 172 GLY A N 1
ATOM 1379 C CA . GLY A 1 172 ? 5.547 -7.727 11.089 1.00 76.06 172 GLY A CA 1
ATOM 1380 C C . GLY A 1 172 ? 6.821 -8.538 11.299 1.00 76.06 172 GLY A C 1
ATOM 1381 O O . GLY A 1 172 ? 7.876 -7.973 11.582 1.00 76.06 172 GLY A O 1
ATOM 1382 N N . GLY A 1 173 ? 6.723 -9.854 11.159 1.00 70.94 173 GLY A N 1
ATOM 1383 C CA . GLY A 1 173 ? 7.857 -10.771 11.163 1.00 70.94 173 GLY A CA 1
ATOM 1384 C C . GLY A 1 173 ? 7.707 -11.785 10.035 1.00 70.94 173 GLY A C 1
ATOM 1385 O O . GLY A 1 173 ? 6.612 -11.970 9.507 1.00 70.94 173 GLY A O 1
ATOM 1386 N N . TYR A 1 174 ? 8.811 -12.426 9.672 1.00 65.38 174 TYR A N 1
ATOM 1387 C CA . TYR A 1 174 ? 8.815 -13.542 8.734 1.00 65.38 174 TYR A CA 1
ATOM 1388 C C . TYR A 1 174 ? 9.129 -14.810 9.520 1.00 65.38 174 TYR A C 1
ATOM 1390 O O . TYR A 1 174 ? 10.152 -14.857 10.209 1.00 65.38 174 TYR A O 1
ATOM 1398 N N . ASP A 1 175 ? 8.281 -15.831 9.404 1.00 53.25 175 ASP A N 1
ATOM 1399 C CA . ASP A 1 175 ? 8.695 -17.175 9.790 1.00 53.25 175 ASP A CA 1
ATOM 1400 C C . ASP A 1 175 ? 9.794 -17.613 8.821 1.00 53.25 175 ASP A C 1
ATOM 1402 O O . ASP A 1 175 ? 9.653 -17.500 7.600 1.00 53.25 175 ASP A O 1
ATOM 1406 N N . ARG A 1 176 ? 10.927 -18.065 9.364 1.00 46.62 176 ARG A N 1
ATOM 1407 C CA . ARG A 1 176 ? 11.958 -18.699 8.542 1.00 46.62 176 ARG A CA 1
ATOM 1408 C C . ARG A 1 176 ? 11.405 -20.041 8.080 1.00 46.62 176 ARG A C 1
ATOM 1410 O O . ARG A 1 176 ? 11.182 -20.917 8.913 1.00 46.62 176 ARG A O 1
ATOM 1417 N N . VAL A 1 177 ? 11.170 -20.155 6.777 1.00 45.69 177 VAL A N 1
ATOM 1418 C CA . VAL A 1 177 ? 10.907 -21.428 6.094 1.00 45.69 177 VAL A CA 1
ATOM 1419 C C . VAL A 1 177 ? 12.215 -22.193 5.938 1.00 45.69 177 VAL A C 1
ATOM 1421 O O . VAL A 1 177 ? 13.238 -21.536 5.633 1.00 45.69 177 VAL A O 1
#

Mean predicted aligned error: 9.53 Å

Sequence (177 aa):
MRQIGSPEMAAAQQFGATLFEQVFGGPVQSCFHRSLDQARQQGRGVRLRLRLTDAPTLTDLPWEFLFDAVHNHFLIYS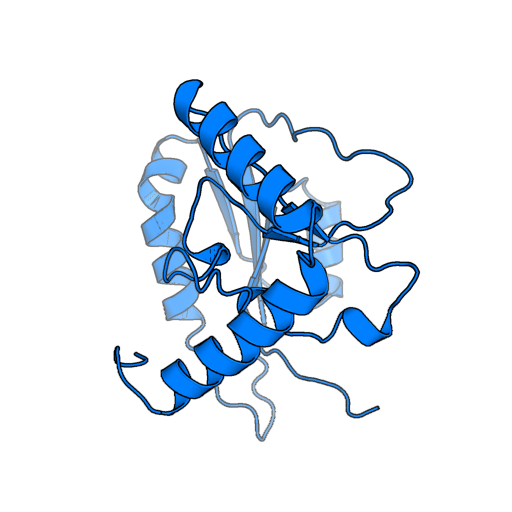TYTPLVRYLDLPQTVGPLAVQPPLKVLTMIASPRDRGIEALDVEGEWAKMQEALHELEQRGLVQVTRLEQATLTGLLRQLRRDQYHVFHFVGHGGYDRV

Radius of gyration: 20.93 Å; Cα contacts (8 Å, |Δi|>4): 186; chains: 1; bounding box: 48×38×54 Å

Solvent-accessible surface area (backbone atoms only — not comparable to full-atom values): 10794 Å² total; per-residue (Å²): 135,88,59,92,86,36,73,68,50,54,52,44,47,56,52,8,32,54,53,30,48,72,74,31,51,72,71,49,39,59,49,50,54,51,49,46,55,56,26,49,78,68,78,44,57,50,75,46,69,47,76,40,84,96,42,63,84,63,65,80,53,70,67,69,38,33,17,43,71,91,76,71,42,46,46,65,78,34,89,46,34,44,74,41,82,46,75,94,56,99,59,85,83,68,85,83,86,75,73,72,47,52,30,32,41,34,33,61,40,71,72,85,54,94,90,54,81,80,69,65,59,66,59,56,50,48,55,53,49,62,77,41,41,72,40,39,76,68,50,45,32,41,82,43,76,49,90,51,60,42,72,68,42,49,57,55,48,62,73,74,48,86,64,80,39,81,44,80,46,63,86,84,84,77,84,87,127

Secondary structure (DSSP, 8-state):
-PPTT-HHHHHHHHHHHHHHHHHHTTHHHHHHHHHHHHHHHTT----EEEE-TT-GGGTTS-GGG-EETTTTEEGGG-TTS-EEEEP--SS-------PSSEEEEEEEE----TT-PPP-HHHHHH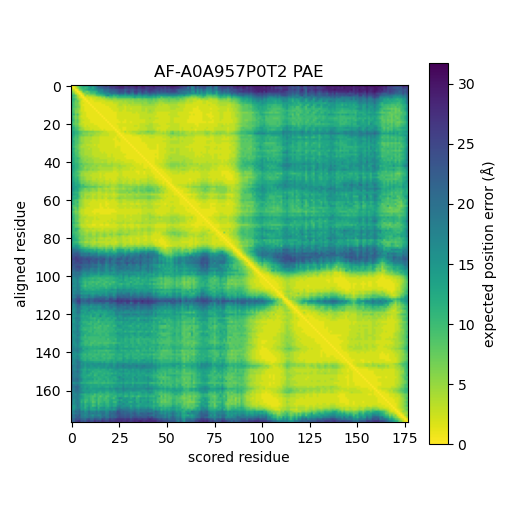HHHHHHHHHHHTTSEEEEE-SS-SHHHHHHHHHHS--SEEEEEE-------